Protein AF-A0AAU9Y5C4-F1 (afdb_monomer)

Radius of gyration: 28.43 Å; Cα contacts (8 Å, |Δi|>4): 229; chains: 1; bounding box: 79×51×64 Å

InterPro domains:
  IPR010666 Zinc finger, GRF-type [PF06839] (127-166)
  IPR010666 Zinc finger, GRF-type [PS51999] (129-168)

Solvent-accessible surface area (backbone atoms only — not comparable to full-atom values): 11795 Å² total; per-residue (Å²): 142,81,87,82,80,83,80,84,83,81,88,76,89,74,84,88,75,83,82,80,82,78,79,74,77,80,87,56,69,72,59,59,41,46,78,74,70,50,85,85,75,92,73,95,72,98,72,95,76,84,78,90,66,90,69,79,79,66,76,75,78,83,70,67,60,57,42,39,89,46,44,105,41,63,48,43,76,47,68,40,85,92,76,69,46,55,29,33,28,37,81,58,49,78,50,26,20,53,56,42,46,52,92,45,31,59,63,52,39,52,43,47,72,73,44,52,26,65,66,44,49,78,45,39,37,54,44,65,26,86,75,80,39,55,18,34,43,46,64,35,79,45,90,92,46,61,66,43,40,29,34,28,45,68,54,90,90,50,55,87,40,73,42,60,33,56,46,68,74,52,72,72,55,44,54,54,47,48,51,48,65,69,73,57,78,122

Secondary structure (DSSP, 8-state):
------------PPP--PPP---PPPP-HHHHHHHTT---------------------------TTB-SSSSSBPEEEE-TTT--EEEE-TTTTT--BEEEGGGHHHHHHHHHHH--HHHHHTTT--B-TTSSBPEEEE---TTSTT-EEEE-SSTT----EEESSS---HHHHHHHHHHHHH---

Sequence (186 aa):
KKHKKHKKRENTTVPQTLPELQTTPAFKPNELLKEMGFDVSPTTSNSTVSPTTVTTVLAEKQYDLNVCLFHPVKLELFQADSNKEWYVKCPFSRECGVFSSRNLQNAYMGMLNRKVHNTYRNLKGTVMCECNNQASLRVSESSLNPGRPFFGCRNRGGCRFFQWADVGFTKKNEELQKLFKEYGKF

Structure (mmCIF, N/CA/C/O backbone):
data_AF-A0AAU9Y5C4-F1
#
_entry.id   AF-A0AAU9Y5C4-F1
#
loop_
_atom_site.group_PDB
_atom_site.id
_atom_site.type_symbol
_atom_site.label_atom_id
_atom_site.label_alt_id
_atom_site.label_comp_id
_atom_site.label_asym_id
_atom_site.label_entity_id
_atom_site.label_seq_id
_atom_site.pdbx_PDB_ins_code
_atom_site.Cartn_x
_atom_site.Cartn_y
_atom_site.Cartn_z
_atom_site.occupancy
_atom_site.B_iso_or_equiv
_atom_site.auth_seq_id
_atom_site.auth_comp_id
_atom_site.auth_asym_id
_atom_site.auth_atom_id
_atom_site.pdbx_PDB_model_num
ATOM 1 N N . LYS A 1 1 ? -6.386 33.912 -47.362 1.00 42.72 1 LYS A N 1
ATOM 2 C CA . LYS A 1 1 ? -5.077 34.581 -47.149 1.00 42.72 1 LYS A CA 1
ATOM 3 C C . LYS A 1 1 ? -4.686 34.484 -45.671 1.00 42.72 1 LYS A C 1
ATOM 5 O O . LYS A 1 1 ? -5.179 35.261 -44.869 1.00 42.72 1 LYS A O 1
ATOM 10 N N . LYS A 1 2 ? -3.854 33.506 -45.296 1.00 38.75 2 LYS A N 1
ATOM 11 C CA . LYS A 1 2 ? -3.138 33.463 -44.009 1.00 38.75 2 LYS A CA 1
ATOM 12 C C . LYS A 1 2 ? -1.688 33.119 -44.343 1.00 38.75 2 LYS A C 1
ATOM 14 O O . LYS A 1 2 ? -1.422 32.060 -44.902 1.00 38.75 2 LYS A O 1
ATOM 19 N N . HIS A 1 3 ? -0.794 34.083 -44.135 1.00 37.88 3 HIS A N 1
ATOM 20 C CA . HIS A 1 3 ? 0.602 34.018 -44.557 1.00 37.88 3 HIS A CA 1
ATOM 21 C C . HIS A 1 3 ? 1.412 33.079 -43.657 1.00 37.88 3 HIS A C 1
ATOM 23 O O . HIS A 1 3 ? 1.481 33.249 -42.443 1.00 37.88 3 HIS A O 1
ATOM 29 N N . LYS A 1 4 ? 2.040 32.095 -44.303 1.00 41.19 4 LYS A N 1
ATOM 30 C CA . LYS A 1 4 ? 3.032 31.162 -43.767 1.00 41.19 4 LYS A CA 1
ATOM 31 C C . LYS A 1 4 ? 4.356 31.926 -43.621 1.00 41.19 4 LYS A C 1
ATOM 33 O O . LYS A 1 4 ? 4.949 32.309 -44.626 1.00 41.19 4 LYS A O 1
ATOM 38 N N . LYS A 1 5 ? 4.808 32.198 -42.394 1.00 37.56 5 LYS A N 1
ATOM 39 C CA . LYS A 1 5 ? 6.094 32.873 -42.146 1.00 37.56 5 LYS A CA 1
ATOM 40 C C . LYS A 1 5 ? 7.184 31.813 -41.973 1.00 37.56 5 LYS A C 1
ATOM 42 O O . LYS A 1 5 ? 7.323 31.220 -40.909 1.00 37.56 5 LYS A O 1
ATOM 47 N N . HIS A 1 6 ? 7.924 31.552 -43.049 1.00 37.81 6 HIS A N 1
ATOM 48 C CA . HIS A 1 6 ? 9.157 30.767 -43.020 1.00 37.81 6 HIS A CA 1
ATOM 49 C C . HIS A 1 6 ? 10.23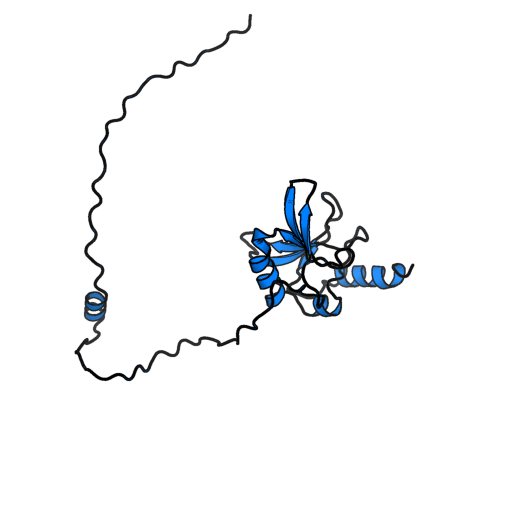8 31.565 -42.279 1.00 37.81 6 HIS A C 1
ATOM 51 O O . HIS A 1 6 ? 10.581 32.674 -42.690 1.00 37.81 6 HIS A O 1
ATOM 57 N N . LYS A 1 7 ? 10.773 31.014 -41.183 1.00 37.78 7 LYS A N 1
ATOM 58 C CA . LYS A 1 7 ? 11.951 31.560 -40.500 1.00 37.78 7 LYS A CA 1
ATOM 59 C C . LYS A 1 7 ? 13.193 30.825 -41.008 1.00 37.78 7 LYS A C 1
ATOM 61 O O . LYS A 1 7 ? 13.367 29.634 -40.768 1.00 37.78 7 LYS A O 1
ATOM 66 N N . LYS A 1 8 ? 13.997 31.572 -41.762 1.00 33.66 8 LYS A N 1
ATOM 67 C CA . LYS A 1 8 ? 15.324 31.254 -42.300 1.00 33.66 8 LYS A CA 1
ATOM 68 C C . LYS A 1 8 ? 16.243 30.755 -41.171 1.00 33.66 8 LYS A C 1
ATOM 70 O O . LYS A 1 8 ? 16.379 31.439 -40.159 1.00 33.66 8 LYS A O 1
ATOM 75 N N . ARG A 1 9 ? 16.825 29.560 -41.322 1.00 34.38 9 ARG A N 1
ATOM 76 C CA . ARG A 1 9 ? 17.942 29.077 -40.495 1.00 34.38 9 ARG A CA 1
ATOM 77 C C . ARG A 1 9 ? 19.228 29.608 -41.120 1.00 34.38 9 ARG A C 1
ATOM 79 O O . ARG A 1 9 ? 19.541 29.254 -42.252 1.00 34.38 9 ARG A O 1
ATOM 86 N N . GLU A 1 10 ? 19.915 30.490 -40.409 1.00 36.41 10 GLU A N 1
ATOM 87 C CA . GLU A 1 10 ? 21.269 30.919 -40.747 1.00 36.41 10 GLU A CA 1
ATOM 88 C C . GLU A 1 10 ? 22.268 29.885 -40.220 1.00 36.41 10 GLU A C 1
ATOM 90 O O . GLU A 1 10 ? 22.182 29.443 -39.075 1.00 36.41 10 GLU A O 1
ATOM 95 N N . ASN A 1 11 ? 23.164 29.465 -41.115 1.00 35.34 11 ASN A N 1
ATOM 96 C CA . ASN A 1 11 ? 24.345 28.669 -40.819 1.00 35.34 11 ASN A CA 1
ATOM 97 C C . ASN A 1 11 ? 25.373 29.574 -40.142 1.00 35.34 11 ASN A C 1
ATOM 99 O O . ASN A 1 11 ? 25.904 30.475 -40.790 1.00 35.34 11 ASN A O 1
ATOM 103 N N . THR A 1 12 ? 25.695 29.285 -38.885 1.00 33.12 12 THR A N 1
ATOM 104 C CA . THR A 1 12 ? 26.862 29.863 -38.218 1.00 33.12 12 THR A CA 1
ATOM 105 C C . THR A 1 12 ? 27.821 28.735 -37.881 1.00 33.12 12 THR A C 1
ATOM 107 O O . THR A 1 12 ? 27.557 27.896 -37.021 1.00 33.12 12 THR A O 1
ATOM 110 N N . THR A 1 13 ? 28.921 28.710 -38.622 1.00 37.09 13 THR A N 1
ATOM 111 C CA . THR A 1 13 ? 30.108 27.887 -38.413 1.00 37.09 13 THR A CA 1
ATOM 112 C C . THR A 1 13 ? 30.687 28.199 -37.031 1.00 37.09 13 THR A C 1
ATOM 114 O O . THR A 1 13 ? 31.086 29.332 -36.773 1.00 37.09 13 THR A O 1
ATOM 117 N N . VAL A 1 14 ? 30.702 27.217 -36.130 1.00 38.56 14 VAL A N 1
ATOM 118 C CA . VAL A 1 14 ? 31.336 27.336 -34.809 1.00 38.56 14 VAL A CA 1
ATOM 119 C C . VAL A 1 14 ? 32.787 26.855 -34.930 1.00 38.56 14 VAL A C 1
ATOM 121 O O . VAL A 1 14 ? 32.996 25.738 -35.409 1.00 38.56 14 VAL A O 1
ATOM 124 N N . PRO A 1 15 ? 33.791 27.655 -34.526 1.00 35.91 15 PRO A N 1
ATOM 125 C CA . PRO A 1 15 ? 35.182 27.220 -34.497 1.00 35.91 15 PRO A CA 1
ATOM 126 C C . PRO A 1 15 ? 35.378 26.074 -33.501 1.00 35.91 15 PRO A C 1
ATOM 128 O O . PRO A 1 15 ? 34.947 26.145 -32.350 1.00 35.91 15 PRO A O 1
ATOM 131 N N . GLN A 1 16 ? 36.041 25.017 -33.964 1.00 44.31 16 GLN A N 1
ATOM 132 C CA . GLN A 1 16 ? 36.585 23.964 -33.120 1.00 44.31 16 GLN A CA 1
ATOM 133 C C . GLN A 1 16 ? 37.761 24.530 -32.320 1.00 44.31 16 GLN A C 1
ATOM 135 O O . GLN A 1 16 ? 38.823 24.782 -32.884 1.00 44.31 16 GLN A O 1
ATOM 140 N N . THR A 1 17 ? 37.596 24.658 -31.006 1.00 36.22 17 THR A N 1
ATOM 141 C CA . THR A 1 17 ? 38.734 24.712 -30.086 1.00 36.22 17 THR A CA 1
ATOM 142 C C . THR A 1 17 ? 38.383 23.909 -28.840 1.00 36.22 17 THR A C 1
ATOM 144 O O . THR A 1 17 ? 37.542 24.297 -28.033 1.00 36.22 17 THR A O 1
ATOM 147 N N . LEU A 1 18 ? 38.990 22.730 -28.750 1.00 36.16 18 LEU A N 1
ATOM 148 C CA . LEU A 1 18 ? 38.952 21.824 -27.610 1.00 36.16 18 LEU A CA 1
ATOM 149 C C . LEU A 1 18 ? 39.784 22.456 -26.474 1.00 36.16 18 LEU A C 1
ATOM 151 O O . LEU A 1 18 ? 40.947 22.771 -26.724 1.00 36.16 18 LEU A O 1
ATOM 155 N N . PRO A 1 19 ? 39.269 22.654 -25.249 1.00 37.16 19 PRO A N 1
ATOM 156 C CA . PRO A 1 19 ? 40.138 22.940 -24.115 1.00 37.16 19 PRO A CA 1
ATOM 157 C C . PRO A 1 19 ? 40.910 21.665 -23.766 1.00 37.16 19 PRO A C 1
ATOM 159 O O . PRO A 1 19 ? 40.305 20.634 -23.466 1.00 37.16 19 PRO A O 1
ATOM 162 N N . GLU A 1 20 ? 42.239 21.727 -23.836 1.00 37.19 20 GLU A N 1
ATOM 163 C CA . GLU A 1 20 ? 43.124 20.670 -23.349 1.00 37.19 20 GLU A CA 1
ATOM 164 C C . GLU A 1 20 ? 42.821 20.369 -21.877 1.00 37.19 20 GLU A C 1
ATOM 166 O O . GLU A 1 20 ? 42.788 21.256 -21.020 1.00 37.19 20 GLU A O 1
ATOM 171 N N . LEU A 1 21 ? 42.590 19.088 -21.593 1.00 34.12 21 LEU A N 1
ATOM 172 C CA . LEU A 1 21 ? 42.431 18.559 -20.251 1.00 34.12 21 LEU A CA 1
ATOM 173 C C . LEU A 1 21 ? 43.777 18.700 -19.529 1.00 34.12 21 LEU A C 1
ATOM 175 O O . LEU A 1 21 ? 44.691 17.907 -19.743 1.00 34.12 21 LEU A O 1
ATOM 179 N N . GLN A 1 22 ? 43.911 19.721 -18.686 1.00 36.78 22 GLN A N 1
ATOM 180 C CA . GLN A 1 22 ? 45.063 19.838 -17.800 1.00 36.78 22 GLN A CA 1
ATOM 181 C C . GLN A 1 22 ? 45.044 18.652 -16.830 1.00 36.78 22 GLN A C 1
ATOM 183 O O . GLN A 1 22 ? 44.162 18.536 -15.978 1.00 36.78 22 GLN A O 1
ATOM 188 N N . THR A 1 23 ? 46.010 17.748 -16.981 1.00 36.16 23 THR A N 1
ATOM 189 C CA . THR A 1 23 ? 46.306 16.682 -16.023 1.00 36.16 23 THR A CA 1
ATOM 190 C C . THR A 1 23 ? 46.572 17.300 -14.658 1.00 36.16 23 THR A C 1
ATOM 192 O O . THR A 1 23 ? 47.606 17.929 -14.436 1.00 36.16 23 THR A O 1
ATOM 195 N N . THR A 1 24 ? 45.637 17.114 -13.730 1.00 48.94 24 THR A N 1
ATOM 196 C CA . THR A 1 24 ? 45.863 17.388 -12.312 1.00 48.94 24 THR A CA 1
ATOM 197 C C . THR A 1 24 ? 47.015 16.511 -11.815 1.00 48.94 24 THR A C 1
ATOM 199 O O . THR A 1 24 ? 47.042 15.321 -12.150 1.00 48.94 24 THR A O 1
ATOM 202 N N . PRO A 1 25 ? 47.955 17.040 -11.014 1.00 49.16 25 PRO A N 1
ATOM 203 C CA . PRO A 1 25 ? 48.998 16.215 -10.423 1.00 49.16 25 PRO A CA 1
ATOM 204 C C . PRO A 1 25 ? 48.359 15.130 -9.551 1.00 49.16 25 PRO A C 1
ATOM 206 O O . PRO A 1 25 ? 47.358 15.369 -8.873 1.00 49.16 25 PRO A O 1
ATOM 209 N N . ALA A 1 26 ? 48.924 13.923 -9.604 1.00 52.91 26 ALA A N 1
ATOM 210 C CA . ALA A 1 26 ? 48.453 12.778 -8.837 1.00 52.91 26 ALA A CA 1
ATOM 211 C C . ALA A 1 26 ? 48.307 13.159 -7.357 1.00 52.91 26 ALA A C 1
ATOM 213 O O . ALA A 1 26 ? 49.267 13.607 -6.729 1.00 52.91 26 ALA A O 1
ATOM 214 N N . PHE A 1 27 ? 47.102 12.988 -6.812 1.00 53.69 27 PHE A N 1
ATOM 215 C CA . PHE A 1 27 ? 46.833 13.191 -5.395 1.00 53.69 27 PHE A CA 1
ATOM 216 C C . PHE A 1 27 ? 47.719 12.230 -4.592 1.00 53.69 27 PHE A C 1
ATOM 218 O O . PHE A 1 27 ? 47.613 11.013 -4.750 1.00 53.69 27 PHE A O 1
ATOM 225 N N . LYS A 1 28 ? 48.631 12.781 -3.782 1.00 64.69 28 LYS A N 1
ATOM 226 C CA . LYS A 1 28 ? 49.563 12.040 -2.921 1.00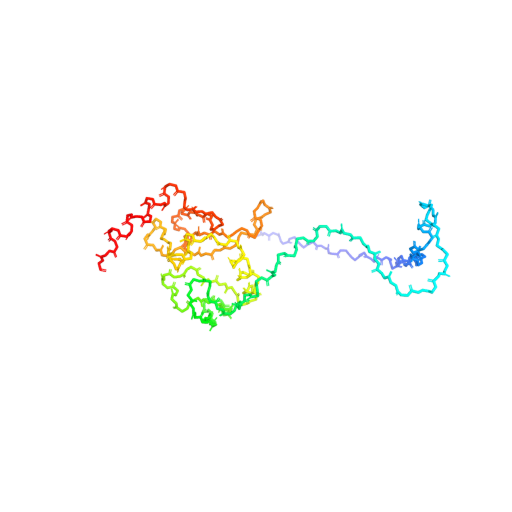 64.69 28 LYS A CA 1
ATOM 227 C C . LYS A 1 28 ? 49.105 12.199 -1.469 1.00 64.69 28 LYS A C 1
ATOM 229 O O . LYS A 1 28 ? 49.480 13.181 -0.831 1.00 64.69 28 LYS A O 1
ATOM 234 N N . PRO A 1 29 ? 48.318 11.254 -0.925 1.00 56.50 29 PRO A N 1
ATOM 235 C CA . PRO A 1 29 ? 47.753 11.367 0.421 1.00 56.50 29 PRO A CA 1
ATOM 236 C C . PRO A 1 29 ? 48.832 11.558 1.492 1.00 56.50 29 PRO A C 1
ATOM 238 O O . PRO A 1 29 ? 48.639 12.289 2.453 1.00 56.50 29 PRO A O 1
ATOM 241 N N . ASN A 1 30 ? 50.001 10.952 1.282 1.00 54.03 30 ASN A N 1
ATOM 242 C CA . ASN A 1 30 ? 51.100 10.958 2.242 1.00 54.03 30 ASN A CA 1
ATOM 243 C C . ASN A 1 30 ? 51.757 12.339 2.420 1.00 54.03 30 ASN A C 1
ATOM 245 O O . ASN A 1 30 ? 52.337 12.586 3.472 1.00 54.03 30 ASN A O 1
ATOM 249 N N . GLU A 1 31 ? 51.658 13.237 1.433 1.00 62.78 31 GLU A N 1
ATOM 250 C CA . GLU A 1 31 ? 52.171 14.612 1.555 1.00 62.78 31 GLU A CA 1
ATOM 251 C C . GLU A 1 31 ? 51.231 15.471 2.416 1.00 62.78 31 GLU A C 1
ATOM 253 O O . GLU A 1 31 ? 51.683 16.197 3.297 1.00 62.78 31 GLU A O 1
ATOM 258 N N . LEU A 1 32 ? 49.913 15.294 2.255 1.00 62.50 32 LEU A N 1
ATOM 259 C CA . LEU A 1 32 ? 48.901 15.991 3.057 1.00 62.50 32 LEU A CA 1
ATOM 260 C C . LEU A 1 32 ? 48.975 15.597 4.544 1.00 62.50 32 LEU A C 1
ATOM 262 O O . LEU A 1 32 ? 48.775 16.428 5.426 1.00 62.50 32 LEU A O 1
ATOM 266 N N . LEU A 1 33 ? 49.290 14.331 4.841 1.00 58.12 33 LEU A N 1
ATOM 267 C CA . LEU A 1 33 ? 49.474 13.875 6.223 1.00 58.12 33 LEU A CA 1
ATOM 268 C C . LEU A 1 33 ? 50.717 14.487 6.894 1.00 58.12 33 LEU A C 1
ATOM 270 O O . LEU A 1 33 ? 50.670 14.764 8.093 1.00 58.12 33 LEU A O 1
ATOM 274 N N . LYS A 1 34 ? 51.792 14.754 6.139 1.00 60.72 34 LYS A N 1
ATOM 275 C CA . LYS A 1 34 ? 52.990 15.435 6.660 1.00 60.72 34 LYS A CA 1
ATOM 276 C C . LYS A 1 34 ? 52.729 16.902 6.990 1.00 60.72 34 LYS A C 1
ATOM 278 O O . LYS A 1 34 ? 53.204 17.374 8.019 1.00 60.72 34 LYS A O 1
ATOM 283 N N . GLU A 1 35 ? 51.945 17.605 6.172 1.00 65.00 35 GLU A N 1
ATOM 284 C CA . GLU A 1 35 ? 51.553 18.998 6.449 1.00 65.00 35 GLU A CA 1
ATOM 285 C C . GLU A 1 35 ? 50.689 19.127 7.711 1.00 65.00 35 GLU A C 1
ATOM 287 O O . GLU A 1 35 ? 50.775 20.125 8.423 1.00 65.00 35 GLU A O 1
ATOM 292 N N . MET A 1 36 ? 49.908 18.093 8.040 1.00 69.44 36 MET A N 1
ATOM 293 C CA . MET A 1 36 ? 49.123 18.026 9.279 1.00 69.44 36 MET A CA 1
ATOM 294 C C . MET A 1 36 ? 49.923 17.514 10.494 1.00 69.44 36 MET A C 1
ATOM 296 O O . MET A 1 36 ? 49.337 17.269 11.548 1.00 69.44 36 MET A O 1
ATOM 300 N N . GLY A 1 37 ? 51.248 17.364 10.372 1.00 52.84 37 GLY A N 1
ATOM 301 C CA . GLY A 1 37 ? 52.140 17.022 11.483 1.00 52.84 37 GLY A CA 1
ATOM 302 C C . GLY A 1 37 ? 52.177 15.539 11.865 1.00 52.84 37 GLY A C 1
ATOM 303 O O . GLY A 1 37 ? 52.609 15.217 12.971 1.00 52.84 37 GLY A O 1
ATOM 304 N N . PHE A 1 38 ? 51.741 14.628 10.988 1.00 51.19 38 PHE A N 1
ATOM 305 C CA . PHE A 1 38 ? 51.843 13.188 11.240 1.00 51.19 38 PHE A CA 1
ATOM 306 C C . PHE A 1 38 ? 53.195 12.642 10.760 1.00 51.19 38 PHE A C 1
ATOM 308 O O . PHE A 1 38 ? 53.553 12.769 9.588 1.00 51.19 38 PHE A O 1
ATOM 315 N N . ASP A 1 39 ? 53.942 12.015 11.670 1.00 53.72 39 ASP A N 1
ATOM 316 C CA . ASP A 1 39 ? 55.229 11.387 11.370 1.00 53.72 39 ASP A CA 1
ATOM 317 C C . ASP A 1 39 ? 55.011 10.032 10.679 1.00 53.72 39 ASP A C 1
ATOM 319 O O . ASP A 1 39 ? 54.458 9.095 11.259 1.00 53.72 39 ASP A O 1
ATOM 323 N N . VAL A 1 40 ? 55.412 9.936 9.409 1.00 54.38 40 VAL A N 1
ATOM 324 C CA . VAL A 1 40 ? 55.307 8.708 8.612 1.00 54.38 40 VAL A CA 1
ATOM 325 C C . VAL A 1 40 ? 56.696 8.088 8.494 1.00 54.38 40 VAL A C 1
ATOM 327 O O . VAL A 1 40 ? 57.388 8.252 7.487 1.00 54.38 40 VAL A O 1
ATOM 330 N N . SER A 1 41 ? 57.107 7.377 9.541 1.00 48.09 41 SER A N 1
ATOM 331 C CA . SER A 1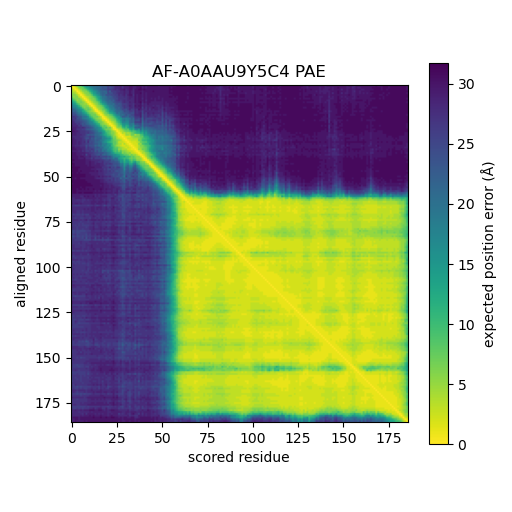 41 ? 58.278 6.496 9.509 1.00 48.09 41 SER A CA 1
ATOM 332 C C . SER A 1 41 ? 57.881 5.086 9.036 1.00 48.09 41 SER A C 1
ATOM 334 O O . SER A 1 41 ? 56.820 4.590 9.428 1.00 48.09 41 SER A O 1
ATOM 336 N N . PRO A 1 42 ? 58.685 4.406 8.194 1.00 43.25 42 PRO A N 1
ATOM 337 C CA . PRO A 1 42 ? 58.334 3.091 7.676 1.00 43.25 42 PRO A CA 1
ATOM 338 C C . PRO A 1 42 ? 58.737 2.008 8.682 1.00 43.25 42 PRO A C 1
ATOM 340 O O . PRO A 1 42 ? 59.902 1.626 8.756 1.00 43.25 42 PRO A O 1
ATOM 343 N N . THR A 1 43 ? 57.765 1.479 9.425 1.00 34.59 43 THR A N 1
ATOM 344 C CA . THR A 1 43 ? 57.975 0.299 10.275 1.00 34.59 43 THR A CA 1
ATOM 345 C C . THR A 1 43 ? 57.126 -0.859 9.774 1.00 34.59 43 THR A C 1
ATOM 347 O O . THR A 1 43 ? 55.899 -0.857 9.846 1.00 34.59 43 THR A O 1
ATOM 350 N N . THR A 1 44 ? 57.814 -1.875 9.267 1.00 43.72 44 THR A N 1
ATOM 351 C CA . THR A 1 44 ? 57.315 -3.230 9.064 1.00 43.72 44 THR A CA 1
ATOM 352 C C . THR A 1 44 ? 56.875 -3.831 10.398 1.00 43.72 44 THR A C 1
ATOM 354 O O . THR A 1 44 ? 57.695 -4.185 11.237 1.00 43.72 44 THR A O 1
ATOM 357 N N . SER A 1 45 ? 55.569 -3.971 10.604 1.00 36.25 45 SER A N 1
ATOM 358 C CA . SER A 1 45 ? 54.962 -5.097 11.329 1.00 36.25 45 SER A CA 1
ATOM 359 C C . SER A 1 45 ? 53.441 -4.970 11.293 1.00 36.25 45 SER A C 1
ATOM 361 O O . SER A 1 45 ? 52.853 -3.962 11.674 1.00 36.25 45 SER A O 1
ATOM 363 N N . ASN A 1 46 ? 52.802 -6.022 10.786 1.00 48.47 46 ASN A N 1
ATOM 364 C CA . ASN A 1 46 ? 51.355 -6.166 10.725 1.00 48.47 46 ASN A CA 1
ATOM 365 C C . ASN A 1 46 ? 50.778 -6.248 12.141 1.00 48.47 46 ASN A C 1
ATOM 367 O O . ASN A 1 46 ? 50.883 -7.286 12.791 1.00 48.47 46 ASN A O 1
ATOM 371 N N . SER A 1 47 ? 50.136 -5.179 12.601 1.00 38.38 47 SER A N 1
ATOM 372 C CA . SER A 1 47 ? 49.105 -5.205 13.645 1.00 38.38 47 SER A CA 1
ATOM 373 C C . SER A 1 47 ? 48.303 -3.913 13.550 1.00 38.38 47 SER A C 1
ATOM 375 O O . SER A 1 47 ? 48.635 -2.894 14.146 1.00 38.38 47 SER A O 1
ATOM 377 N N . THR A 1 48 ? 47.258 -3.944 12.726 1.00 31.27 48 THR A N 1
ATOM 378 C CA . THR A 1 48 ? 46.323 -2.833 12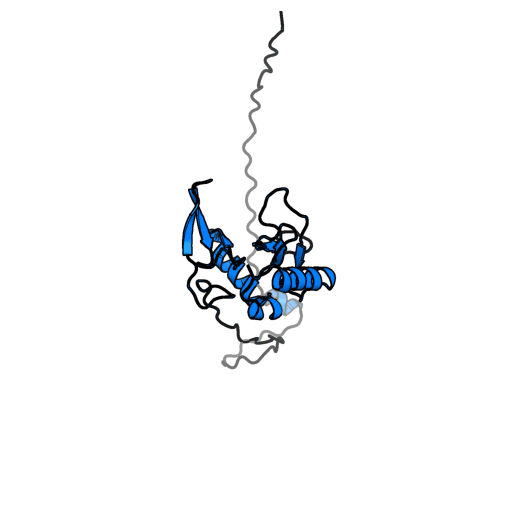.570 1.00 31.27 48 THR A CA 1
ATOM 379 C C . THR A 1 48 ? 45.405 -2.786 13.784 1.00 31.27 48 THR A C 1
ATOM 381 O O . THR A 1 48 ? 44.492 -3.598 13.916 1.00 31.27 48 THR A O 1
ATOM 384 N N . VAL A 1 49 ? 45.639 -1.813 14.660 1.00 45.50 49 VAL A N 1
ATOM 385 C CA . VAL A 1 49 ? 44.653 -1.355 15.639 1.00 45.50 49 VAL A CA 1
ATOM 386 C C . VAL A 1 49 ? 44.281 0.085 15.294 1.00 45.50 49 VAL A C 1
ATOM 388 O O . VAL A 1 49 ? 45.168 0.922 15.138 1.00 45.50 49 VAL A O 1
ATOM 391 N N . SER A 1 50 ? 42.965 0.344 15.285 1.00 36.66 50 SER A N 1
ATOM 392 C CA . SER A 1 50 ? 42.252 1.642 15.286 1.00 36.66 50 SER A CA 1
ATOM 393 C C . SER A 1 50 ? 41.737 2.150 13.922 1.00 36.66 50 SER A C 1
ATOM 395 O O . SER A 1 50 ? 42.363 1.869 12.905 1.00 36.66 50 SER A O 1
ATOM 397 N N . PRO A 1 51 ? 40.620 2.919 13.866 1.00 40.91 51 PRO A N 1
ATOM 398 C CA . PRO A 1 51 ? 39.897 3.551 14.974 1.00 40.91 51 PRO A CA 1
ATOM 399 C 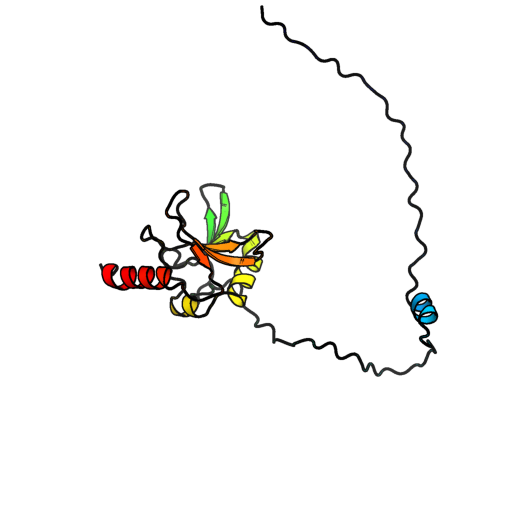C . PRO A 1 51 ? 38.460 3.039 15.164 1.00 40.91 51 PRO A C 1
ATOM 401 O O . PRO A 1 51 ? 37.747 2.710 14.217 1.00 40.91 51 PRO A O 1
ATOM 404 N N . THR A 1 52 ? 38.018 3.037 16.421 1.00 41.78 52 THR A N 1
ATOM 405 C CA . THR A 1 52 ? 36.627 2.841 16.837 1.00 41.78 52 THR A CA 1
ATOM 406 C C . THR A 1 52 ? 35.762 3.967 16.272 1.00 41.78 52 THR A C 1
ATOM 408 O O . THR A 1 52 ? 35.479 4.962 16.933 1.00 41.78 52 THR A O 1
ATOM 411 N N . THR A 1 53 ? 35.325 3.810 15.027 1.00 37.16 53 THR A N 1
ATOM 412 C CA . THR A 1 53 ? 34.058 4.392 14.599 1.00 37.16 53 THR A CA 1
ATOM 413 C C . THR A 1 53 ? 32.990 3.595 15.327 1.00 37.16 53 THR A C 1
ATOM 415 O O . THR A 1 53 ? 33.039 2.364 15.333 1.00 37.16 53 THR A O 1
ATOM 418 N N . VAL A 1 54 ? 32.043 4.271 15.975 1.00 45.81 54 VAL A N 1
ATOM 419 C CA . VAL A 1 54 ? 30.828 3.643 16.502 1.00 45.81 54 VAL A CA 1
ATOM 420 C C . VAL A 1 54 ? 30.007 3.167 15.301 1.00 45.81 54 VAL A C 1
ATOM 422 O O . VAL A 1 54 ? 29.021 3.774 14.899 1.00 45.81 54 VAL A O 1
ATOM 425 N N . THR A 1 55 ? 30.456 2.093 14.661 1.00 39.31 55 THR A N 1
ATOM 426 C CA . THR A 1 55 ? 29.665 1.329 13.717 1.00 39.31 55 THR A CA 1
ATOM 427 C C . THR A 1 55 ? 28.730 0.531 14.594 1.00 39.31 55 THR A C 1
ATOM 429 O O . THR A 1 55 ? 29.098 -0.495 15.162 1.00 39.31 55 THR A O 1
ATOM 432 N N . THR A 1 56 ? 27.519 1.048 14.773 1.00 44.50 56 THR A N 1
ATOM 433 C CA . THR A 1 56 ? 26.409 0.240 15.249 1.00 44.50 56 THR A CA 1
ATOM 434 C C . THR A 1 56 ? 26.285 -0.925 14.270 1.00 44.50 56 THR A C 1
ATOM 436 O O . THR A 1 56 ? 25.701 -0.789 13.198 1.00 44.50 56 THR A O 1
ATOM 439 N N . VAL A 1 57 ? 26.891 -2.062 14.606 1.00 46.12 57 VAL A N 1
ATOM 440 C CA . VAL A 1 57 ? 26.671 -3.347 13.943 1.00 46.12 57 VAL A CA 1
ATOM 441 C C . VAL A 1 57 ? 25.258 -3.779 14.327 1.00 46.12 57 VAL A C 1
ATOM 443 O O . VAL A 1 57 ? 25.032 -4.655 15.157 1.00 46.12 57 VAL A O 1
ATOM 446 N N . LEU A 1 58 ? 24.263 -3.092 13.765 1.00 54.59 58 LEU A N 1
ATOM 447 C CA . LEU A 1 58 ? 22.947 -3.676 13.616 1.00 54.59 58 LEU A CA 1
ATOM 448 C C . LEU A 1 58 ? 23.170 -4.816 12.638 1.00 54.59 58 LEU A C 1
ATOM 450 O O . LEU A 1 58 ? 23.383 -4.565 11.456 1.00 54.59 58 LEU A O 1
ATOM 454 N N . ALA A 1 59 ? 23.198 -6.045 13.152 1.00 53.50 59 ALA A N 1
ATOM 455 C CA . ALA A 1 59 ? 23.157 -7.245 12.335 1.00 53.50 59 ALA A CA 1
ATOM 456 C C . ALA A 1 59 ? 22.113 -7.018 11.238 1.00 53.50 59 ALA A C 1
ATOM 458 O O . ALA A 1 59 ? 20.920 -6.873 11.533 1.00 53.50 59 ALA A O 1
ATOM 459 N N . GLU A 1 60 ? 22.570 -6.868 9.994 1.00 63.97 60 GLU A N 1
ATOM 460 C CA . GLU A 1 60 ? 21.685 -6.608 8.873 1.00 63.97 60 GLU A CA 1
ATOM 461 C C . GLU A 1 60 ? 20.807 -7.844 8.741 1.00 63.97 60 GLU A C 1
ATOM 463 O O . GLU A 1 60 ? 21.243 -8.886 8.259 1.00 63.97 60 GLU A O 1
ATOM 468 N N . LYS A 1 61 ? 19.575 -7.768 9.257 1.00 72.94 61 LYS A N 1
ATOM 469 C CA . LYS A 1 61 ? 18.600 -8.838 9.072 1.00 72.94 61 LYS A CA 1
ATOM 470 C C . LYS A 1 61 ? 18.494 -9.076 7.573 1.00 72.94 61 LYS A C 1
ATOM 472 O O . LYS A 1 61 ? 18.005 -8.220 6.836 1.00 72.94 61 LYS A O 1
ATOM 477 N N . GLN A 1 62 ? 18.988 -10.224 7.133 1.00 85.62 62 GLN A N 1
ATOM 478 C CA . GLN A 1 62 ? 18.933 -10.613 5.741 1.00 85.62 62 GLN A CA 1
ATOM 479 C C . GLN A 1 62 ? 17.490 -11.017 5.435 1.00 85.62 62 GLN A C 1
ATOM 481 O O . GLN A 1 62 ? 17.003 -12.048 5.894 1.00 85.62 62 GLN A O 1
ATOM 486 N N . TYR A 1 63 ? 16.774 -10.155 4.717 1.00 88.25 63 TYR A N 1
ATOM 487 C CA . TYR A 1 63 ? 15.394 -10.402 4.305 1.00 88.25 63 TYR A CA 1
ATOM 488 C C . TYR A 1 63 ? 15.371 -11.015 2.903 1.00 88.25 63 TYR A C 1
ATOM 490 O O . TYR A 1 63 ? 16.029 -10.497 2.000 1.00 88.25 63 TYR A O 1
ATOM 498 N N . ASP A 1 64 ? 14.563 -12.057 2.684 1.00 94.06 64 ASP A N 1
ATOM 499 C CA . ASP A 1 64 ? 14.242 -12.498 1.323 1.00 94.06 64 ASP A CA 1
ATOM 500 C C . ASP A 1 64 ? 13.267 -11.500 0.682 1.00 94.06 64 ASP A C 1
ATOM 502 O O . ASP A 1 64 ? 12.078 -11.446 1.002 1.00 94.06 64 ASP A O 1
ATOM 506 N N . LEU A 1 65 ? 13.783 -10.686 -0.238 1.00 95.88 65 LEU A N 1
ATOM 507 C CA . LEU A 1 65 ? 13.032 -9.633 -0.929 1.00 95.88 65 LEU A CA 1
ATOM 508 C C . LEU A 1 65 ? 12.036 -10.180 -1.967 1.00 95.88 65 LEU A C 1
ATOM 510 O O . LEU A 1 65 ? 11.285 -9.407 -2.571 1.00 95.88 65 LEU A O 1
ATOM 514 N N . ASN A 1 66 ? 12.012 -11.498 -2.184 1.00 96.62 66 ASN A N 1
ATOM 515 C CA . ASN A 1 66 ? 11.011 -12.175 -3.005 1.00 96.62 66 ASN A CA 1
ATOM 516 C C . ASN A 1 66 ? 9.826 -12.691 -2.191 1.00 96.62 66 ASN A C 1
ATOM 518 O O . ASN A 1 66 ? 8.874 -13.193 -2.787 1.00 96.62 66 ASN A O 1
ATOM 522 N N . VAL A 1 67 ? 9.854 -12.563 -0.864 1.00 96.56 67 VAL A N 1
ATOM 523 C CA . VAL A 1 67 ? 8.756 -12.953 0.023 1.00 96.56 67 VAL A CA 1
ATOM 524 C C . VAL A 1 67 ? 7.990 -11.711 0.463 1.00 96.56 67 VAL A C 1
ATOM 526 O O . VAL A 1 67 ? 8.565 -10.660 0.747 1.00 96.56 67 VAL A O 1
ATOM 529 N N . CYS A 1 68 ? 6.662 -11.806 0.492 1.00 97.25 68 CYS A N 1
ATOM 530 C CA . CYS A 1 68 ? 5.823 -10.709 0.955 1.00 97.25 68 CYS A CA 1
ATOM 531 C C . CYS A 1 68 ? 6.128 -10.363 2.424 1.00 97.25 68 CYS A C 1
ATOM 533 O O . CYS A 1 68 ? 6.266 -11.234 3.272 1.00 97.25 68 CYS A O 1
ATOM 535 N N . LEU A 1 69 ? 6.152 -9.066 2.745 1.00 95.94 69 LEU A N 1
ATOM 536 C CA . LEU A 1 69 ? 6.377 -8.578 4.109 1.00 95.94 69 LEU A CA 1
ATOM 537 C C . LEU A 1 69 ? 5.346 -9.120 5.116 1.00 95.94 69 LEU A C 1
ATOM 539 O O . LEU A 1 69 ? 5.646 -9.304 6.295 1.00 95.94 69 LEU A O 1
ATOM 543 N N . PHE A 1 70 ? 4.110 -9.288 4.653 1.00 96.81 70 PHE A N 1
ATOM 544 C CA . PHE A 1 70 ? 2.948 -9.564 5.490 1.00 96.81 70 PHE A CA 1
ATOM 545 C C . PHE A 1 70 ? 2.488 -11.020 5.445 1.00 96.81 70 PHE A C 1
ATOM 547 O O . PHE A 1 70 ? 1.737 -11.455 6.313 1.00 96.81 70 PHE A O 1
ATOM 554 N N . HIS A 1 71 ? 2.925 -11.760 4.429 1.00 96.00 71 HIS A N 1
ATOM 555 C CA . HIS A 1 71 ? 2.475 -13.116 4.152 1.00 96.00 71 HIS A CA 1
ATOM 556 C C . HIS A 1 71 ? 3.693 -13.983 3.822 1.00 96.00 71 HIS A C 1
ATOM 558 O O . HIS A 1 71 ? 4.515 -13.551 3.016 1.00 96.00 71 HIS A O 1
ATOM 564 N N . PRO A 1 72 ? 3.805 -15.210 4.358 1.00 94.69 72 PRO A N 1
ATOM 565 C CA . PRO A 1 72 ? 4.922 -16.115 4.081 1.00 94.69 72 PRO A CA 1
ATOM 566 C C . PRO A 1 72 ? 4.783 -16.772 2.693 1.00 94.69 72 PRO A C 1
ATOM 568 O O . PRO A 1 72 ? 4.762 -17.991 2.559 1.00 94.69 72 PRO A O 1
ATOM 571 N N . VAL A 1 73 ? 4.630 -15.957 1.649 1.00 96.31 73 VAL A N 1
ATOM 572 C CA . VAL A 1 73 ? 4.463 -16.384 0.255 1.00 96.31 73 VAL A CA 1
ATOM 573 C C . VAL A 1 73 ? 5.374 -15.579 -0.656 1.00 96.31 73 VAL A C 1
ATOM 575 O O . VAL A 1 73 ? 5.653 -14.402 -0.402 1.00 96.31 73 VAL A O 1
ATOM 578 N N . LYS A 1 74 ? 5.809 -16.211 -1.747 1.00 97.81 74 LYS A N 1
ATOM 579 C CA . LYS A 1 74 ? 6.571 -15.532 -2.793 1.00 97.81 74 LYS A CA 1
ATOM 580 C C . LYS A 1 74 ? 5.698 -14.503 -3.508 1.00 97.81 74 LYS A C 1
ATOM 582 O O . LYS A 1 74 ? 4.497 -14.707 -3.689 1.00 97.81 74 LYS A O 1
ATOM 587 N N . LEU A 1 75 ? 6.311 -13.397 -3.904 1.00 97.81 75 LEU A N 1
ATOM 588 C CA . LEU A 1 75 ? 5.674 -12.393 -4.741 1.00 97.81 75 LEU A CA 1
ATOM 589 C C . LEU A 1 75 ? 5.430 -12.969 -6.139 1.00 97.81 75 LEU A C 1
ATOM 591 O O . LEU A 1 75 ? 6.304 -13.600 -6.732 1.00 97.81 75 LEU A O 1
ATOM 595 N N . GLU A 1 76 ? 4.231 -12.734 -6.654 1.00 97.69 76 GLU A N 1
ATOM 596 C CA . GLU A 1 76 ? 3.815 -13.114 -7.998 1.00 97.69 76 GLU A CA 1
ATOM 597 C C . GLU A 1 76 ? 4.324 -12.065 -8.989 1.00 97.69 76 GLU A C 1
ATOM 599 O O . GLU A 1 76 ? 4.024 -10.877 -8.841 1.00 97.69 76 GLU A O 1
ATOM 604 N N . LEU A 1 77 ? 5.092 -12.508 -9.984 1.00 97.88 77 LEU A N 1
ATOM 605 C CA . LEU A 1 77 ? 5.527 -11.700 -11.120 1.00 97.88 77 LEU A CA 1
ATOM 606 C C . LEU A 1 77 ? 4.475 -11.791 -12.227 1.00 97.88 77 LEU A C 1
ATOM 608 O O . LEU A 1 77 ? 4.094 -12.890 -12.621 1.00 97.88 77 LEU A O 1
ATOM 612 N N . PHE A 1 78 ? 4.041 -10.653 -12.758 1.00 97.50 78 PHE A N 1
ATOM 613 C CA . PHE A 1 78 ? 3.095 -10.615 -13.869 1.00 97.50 78 PHE A CA 1
ATOM 614 C C . PHE A 1 78 ? 3.345 -9.399 -14.767 1.00 97.50 78 PHE A C 1
ATOM 616 O O . PHE A 1 78 ? 3.893 -8.386 -14.323 1.00 97.50 78 PHE A O 1
ATOM 623 N N . GLN A 1 79 ? 2.932 -9.490 -16.028 1.00 98.12 79 GLN A N 1
ATOM 624 C CA . GLN A 1 79 ? 2.946 -8.364 -16.958 1.00 98.12 79 GLN A CA 1
ATOM 625 C C . GLN A 1 79 ? 1.573 -7.687 -16.945 1.00 98.12 79 GLN A C 1
ATOM 627 O O . GLN A 1 79 ? 0.548 -8.353 -17.071 1.00 98.12 79 GLN A O 1
ATOM 632 N N . ALA A 1 80 ? 1.531 -6.370 -16.756 1.00 95.69 80 ALA A N 1
ATOM 633 C CA . ALA A 1 80 ? 0.272 -5.636 -16.734 1.00 95.69 80 ALA A CA 1
ATOM 634 C C . ALA A 1 80 ? -0.243 -5.385 -18.155 1.00 95.69 80 ALA A C 1
ATOM 636 O O . ALA A 1 80 ? 0.477 -4.867 -19.005 1.00 95.69 80 ALA A O 1
ATOM 637 N N . ASP A 1 81 ? -1.523 -5.654 -18.408 1.00 96.38 81 ASP A N 1
ATOM 638 C CA . ASP A 1 81 ? -2.103 -5.443 -19.738 1.00 96.38 81 ASP A CA 1
ATOM 639 C C . ASP A 1 81 ? -2.196 -3.979 -20.156 1.00 96.38 81 ASP A C 1
ATOM 641 O O . ASP A 1 81 ? -2.125 -3.673 -21.344 1.00 96.38 81 ASP A O 1
ATOM 645 N N . SER A 1 82 ? -2.303 -3.076 -19.181 1.00 94.69 82 SER A N 1
ATOM 646 C CA . SER A 1 82 ? -2.492 -1.643 -19.408 1.00 94.69 82 SER A CA 1
ATOM 647 C C . SER A 1 82 ? -1.300 -0.952 -20.065 1.00 94.69 82 SER A C 1
ATOM 649 O O . SER A 1 82 ? -1.480 0.028 -20.777 1.00 94.69 82 SER A O 1
ATOM 651 N N . ASN A 1 83 ? -0.082 -1.404 -19.773 1.00 96.25 83 ASN A N 1
ATOM 652 C CA . ASN A 1 83 ? 1.152 -0.767 -20.243 1.00 96.25 83 ASN A CA 1
ATOM 653 C C . ASN A 1 83 ? 2.234 -1.767 -20.660 1.00 96.25 83 ASN A C 1
ATOM 655 O O . ASN A 1 83 ? 3.311 -1.342 -21.055 1.00 96.25 83 ASN A O 1
ATOM 659 N N . LYS A 1 84 ? 1.958 -3.074 -20.572 1.00 96.62 84 LYS A N 1
ATOM 660 C CA . LYS A 1 84 ? 2.883 -4.166 -20.901 1.00 96.62 84 LYS A CA 1
ATOM 661 C C . LYS A 1 84 ? 4.183 -4.158 -20.084 1.00 96.62 84 LYS A C 1
ATOM 663 O O . LYS A 1 84 ? 5.144 -4.830 -20.447 1.00 96.62 84 LYS A O 1
ATOM 668 N N . GLU A 1 85 ? 4.179 -3.490 -18.932 1.00 97.94 85 GLU A N 1
ATOM 669 C CA . GLU A 1 85 ? 5.291 -3.472 -17.980 1.00 97.94 85 GLU A CA 1
ATOM 670 C C . GLU A 1 85 ? 5.189 -4.616 -16.963 1.00 97.94 85 GLU A C 1
ATOM 672 O O . GLU A 1 85 ? 4.100 -5.117 -16.665 1.00 97.94 85 GLU A O 1
ATOM 677 N N . TRP A 1 86 ? 6.329 -5.022 -16.401 1.00 98.12 86 TRP A N 1
ATOM 678 C CA . TRP A 1 86 ? 6.407 -6.099 -15.411 1.00 98.12 86 TRP A CA 1
ATOM 679 C C . TRP A 1 86 ? 6.266 -5.587 -13.976 1.00 98.12 86 TRP A C 1
ATOM 681 O O . TRP A 1 86 ? 6.955 -4.656 -13.543 1.00 98.12 86 TRP A O 1
ATOM 691 N N . TYR A 1 87 ? 5.421 -6.260 -13.199 1.00 97.88 87 TYR A N 1
ATOM 692 C CA . TYR A 1 87 ? 5.111 -5.927 -11.813 1.00 97.88 87 TYR A CA 1
ATOM 693 C C . TYR A 1 87 ? 5.197 -7.149 -10.912 1.00 97.88 87 TYR A C 1
ATOM 695 O O . TYR A 1 87 ? 5.040 -8.287 -11.346 1.00 97.88 87 TYR A O 1
ATOM 703 N N . VAL A 1 88 ? 5.397 -6.885 -9.626 1.00 97.81 88 VAL A N 1
ATOM 704 C CA . VAL A 1 88 ? 5.290 -7.873 -8.562 1.00 97.81 88 VAL A CA 1
ATOM 705 C C . VAL A 1 88 ? 4.186 -7.498 -7.589 1.00 97.81 88 VAL A C 1
ATOM 707 O O . VAL A 1 88 ? 3.989 -6.323 -7.267 1.00 97.81 88 VAL A O 1
ATOM 710 N N . LYS A 1 89 ? 3.465 -8.498 -7.093 1.00 97.00 89 LYS A N 1
ATOM 711 C CA . LYS A 1 89 ? 2.424 -8.322 -6.074 1.00 97.00 89 LYS A CA 1
ATOM 712 C C . LYS A 1 89 ? 2.404 -9.500 -5.114 1.00 97.00 89 LYS A C 1
ATOM 714 O O . LYS A 1 89 ? 2.904 -10.579 -5.417 1.00 97.00 89 LYS A O 1
ATOM 719 N N . CYS A 1 90 ? 1.793 -9.313 -3.953 1.00 97.44 90 CYS A N 1
ATOM 720 C CA . CYS A 1 90 ? 1.420 -10.457 -3.129 1.00 97.44 90 CYS A CA 1
ATOM 721 C C . CYS A 1 90 ? 0.273 -11.241 -3.806 1.00 97.44 90 CYS A C 1
ATOM 723 O O . CYS A 1 90 ? -0.666 -10.599 -4.285 1.00 97.44 90 CYS A O 1
ATOM 725 N N . PRO A 1 91 ? 0.282 -12.588 -3.798 1.00 96.56 91 PRO A N 1
ATOM 726 C CA . PRO A 1 91 ? -0.851 -13.399 -4.255 1.00 96.56 91 PRO A CA 1
ATOM 727 C C . PRO A 1 91 ? -2.183 -13.012 -3.586 1.00 96.56 91 PRO A C 1
ATOM 729 O O . PRO A 1 91 ? -3.215 -12.924 -4.245 1.00 96.56 91 PRO A O 1
ATOM 732 N N . PHE A 1 92 ? -2.153 -12.627 -2.305 1.00 94.81 92 PHE A N 1
ATOM 733 C CA . PHE A 1 92 ? -3.308 -12.114 -1.555 1.00 94.81 92 PHE A CA 1
ATOM 734 C C . PHE A 1 92 ? -3.610 -10.630 -1.843 1.00 94.81 92 PHE A C 1
ATOM 736 O O . PHE A 1 92 ? -4.016 -9.883 -0.959 1.00 94.81 92 PHE A O 1
ATOM 743 N N . SER A 1 93 ? -3.397 -10.162 -3.075 1.00 90.12 93 SER A N 1
ATOM 744 C CA . SER A 1 93 ? -3.489 -8.739 -3.465 1.00 90.12 93 SER A CA 1
ATOM 745 C C . SER A 1 93 ? -4.844 -8.055 -3.214 1.00 90.12 93 SER A C 1
ATOM 747 O O . SER A 1 93 ? -4.925 -6.830 -3.302 1.00 90.12 93 SER A O 1
ATOM 749 N N . ARG A 1 94 ? -5.906 -8.814 -2.908 1.00 89.56 94 ARG A N 1
ATOM 750 C CA . ARG A 1 94 ? -7.202 -8.259 -2.480 1.00 89.56 94 ARG A CA 1
ATOM 751 C C . ARG A 1 94 ? -7.150 -7.665 -1.069 1.00 89.56 94 ARG A C 1
ATOM 753 O O . ARG A 1 94 ? -7.805 -6.663 -0.826 1.00 89.56 94 ARG A O 1
ATOM 760 N N . GLU A 1 95 ? -6.334 -8.241 -0.191 1.00 91.25 95 GLU A N 1
ATOM 761 C CA . GLU A 1 95 ? -6.204 -7.873 1.231 1.00 91.25 95 GLU A CA 1
ATOM 762 C C . GLU A 1 95 ? -4.791 -7.360 1.568 1.00 91.25 95 GLU A C 1
ATOM 764 O O . GLU A 1 95 ? -4.546 -6.785 2.622 1.00 91.25 95 GLU A O 1
ATOM 769 N N . CYS A 1 96 ? -3.836 -7.522 0.650 1.00 94.81 96 CYS A N 1
ATOM 770 C CA . CYS A 1 96 ? -2.448 -7.121 0.830 1.00 94.81 96 CYS A CA 1
ATOM 771 C C . CYS A 1 96 ? -2.089 -5.926 -0.057 1.00 94.81 96 CYS A C 1
ATOM 773 O O . CYS A 1 96 ? -2.177 -5.993 -1.283 1.00 94.81 96 CYS A O 1
ATOM 775 N N . GLY A 1 97 ? -1.582 -4.853 0.553 1.00 94.62 97 GLY A N 1
ATOM 776 C CA . GLY A 1 97 ? -1.148 -3.651 -0.167 1.00 94.62 97 GLY A CA 1
ATOM 777 C C . GLY A 1 97 ? 0.189 -3.764 -0.917 1.00 94.62 97 GLY A C 1
ATOM 778 O O . GLY A 1 97 ? 0.593 -2.779 -1.533 1.00 94.62 97 GLY A O 1
ATOM 779 N N . VAL A 1 98 ? 0.892 -4.905 -0.852 1.00 97.06 98 VAL A N 1
ATOM 780 C CA . VAL A 1 98 ? 2.223 -5.097 -1.462 1.00 97.06 98 VAL A CA 1
ATOM 781 C C . VAL A 1 98 ? 2.117 -5.213 -2.981 1.00 97.06 98 VAL A C 1
ATOM 783 O O . VAL A 1 98 ? 1.600 -6.201 -3.511 1.00 97.06 98 VAL A O 1
ATOM 786 N N . PHE A 1 99 ? 2.650 -4.202 -3.665 1.00 96.50 99 PHE A N 1
ATOM 787 C CA . PHE A 1 99 ? 2.662 -4.072 -5.117 1.00 96.50 99 PHE A CA 1
ATOM 788 C C . PHE A 1 99 ? 3.808 -3.144 -5.541 1.00 96.50 99 PHE A C 1
ATOM 790 O O . PHE A 1 99 ? 3.929 -2.044 -5.003 1.00 96.50 99 PHE A O 1
ATOM 797 N N . SER A 1 100 ? 4.629 -3.552 -6.508 1.00 96.94 100 SER A N 1
ATOM 798 C CA . SER A 1 100 ? 5.718 -2.720 -7.039 1.00 96.94 100 SER A CA 1
ATOM 799 C C . SER A 1 100 ? 6.036 -3.082 -8.488 1.00 96.94 100 SER A C 1
ATOM 801 O O . SER A 1 100 ? 5.707 -4.177 -8.942 1.00 96.94 100 SER A O 1
ATOM 803 N N . SER A 1 101 ? 6.689 -2.184 -9.227 1.00 97.12 101 SER A N 1
ATOM 804 C CA . SER A 1 101 ? 7.300 -2.566 -10.504 1.00 97.12 101 SER A CA 1
ATOM 805 C C . SER A 1 101 ? 8.429 -3.566 -10.255 1.00 97.12 101 SER A C 1
ATOM 807 O O . SER A 1 101 ? 9.079 -3.547 -9.203 1.00 97.12 101 SER A O 1
ATOM 809 N N . ARG A 1 102 ? 8.696 -4.444 -11.225 1.00 97.50 102 ARG A N 1
ATOM 810 C CA . ARG A 1 102 ? 9.768 -5.439 -11.093 1.00 97.50 102 ARG A CA 1
ATOM 811 C C . ARG A 1 102 ? 11.131 -4.778 -10.855 1.00 97.50 102 ARG A C 1
ATOM 813 O O . ARG A 1 102 ? 11.874 -5.220 -9.983 1.00 97.50 102 ARG A O 1
ATOM 820 N N . ASN A 1 103 ? 11.416 -3.681 -11.553 1.00 97.19 103 ASN A N 1
ATOM 821 C CA . ASN A 1 103 ? 12.690 -2.960 -11.448 1.00 97.19 103 ASN A CA 1
ATOM 822 C C . ASN A 1 103 ? 12.918 -2.346 -10.056 1.00 97.19 103 ASN A C 1
ATOM 824 O O . ASN A 1 103 ? 14.057 -2.227 -9.616 1.00 97.19 103 ASN A O 1
ATOM 828 N N . LEU A 1 104 ? 11.845 -1.981 -9.345 1.00 96.50 104 LEU A N 1
ATOM 829 C CA . LEU A 1 104 ? 11.923 -1.362 -8.018 1.00 96.50 104 LEU A CA 1
ATOM 830 C C . LEU A 1 104 ? 11.673 -2.350 -6.873 1.00 96.50 104 LEU A C 1
ATOM 832 O O . LEU A 1 104 ? 11.677 -1.933 -5.715 1.00 96.50 104 LEU A O 1
ATOM 836 N N . GLN A 1 105 ? 11.461 -3.642 -7.151 1.00 96.75 105 GLN A N 1
ATOM 837 C CA . GLN A 1 105 ? 11.097 -4.638 -6.138 1.00 96.75 105 GLN A CA 1
ATOM 838 C C . GLN A 1 105 ? 12.071 -4.645 -4.956 1.00 96.75 105 GLN A C 1
ATOM 840 O O . GLN A 1 105 ? 11.635 -4.522 -3.815 1.00 96.75 105 GLN A O 1
ATOM 845 N N . ASN A 1 106 ? 13.375 -4.774 -5.213 1.00 96.44 106 ASN A N 1
ATOM 846 C CA . ASN A 1 106 ? 14.364 -4.929 -4.144 1.00 96.44 106 ASN A CA 1
ATOM 847 C C . ASN A 1 106 ? 14.426 -3.683 -3.255 1.00 96.44 106 ASN A C 1
ATOM 849 O O . ASN A 1 106 ? 14.406 -3.793 -2.029 1.00 96.44 106 ASN A O 1
ATOM 853 N N . ALA A 1 107 ? 14.435 -2.494 -3.866 1.00 96.31 107 ALA A N 1
ATOM 854 C CA . ALA A 1 107 ? 14.421 -1.232 -3.136 1.00 96.31 107 ALA A CA 1
ATOM 855 C C . ALA A 1 107 ? 13.136 -1.092 -2.307 1.00 96.31 107 ALA A C 1
ATOM 857 O O . ALA A 1 107 ? 13.197 -0.855 -1.101 1.00 96.31 107 ALA A O 1
ATOM 858 N N . TYR A 1 108 ? 11.977 -1.320 -2.928 1.00 97.75 108 TYR A N 1
ATOM 859 C CA . TYR A 1 108 ? 10.673 -1.274 -2.274 1.00 97.75 108 TYR A CA 1
ATOM 860 C C . TYR A 1 108 ? 10.598 -2.243 -1.085 1.00 97.75 108 TYR A C 1
ATOM 862 O O . TYR A 1 108 ? 10.361 -1.815 0.045 1.00 97.75 108 TYR A O 1
ATOM 870 N N . MET A 1 109 ? 10.880 -3.529 -1.303 1.00 97.75 109 MET A N 1
ATOM 871 C CA . MET A 1 109 ? 10.814 -4.563 -0.266 1.00 97.75 109 MET A CA 1
ATOM 872 C C . MET A 1 109 ? 11.847 -4.345 0.839 1.00 97.75 109 MET A C 1
ATOM 874 O O . MET A 1 109 ? 11.540 -4.579 2.009 1.00 97.75 109 MET A O 1
ATOM 878 N N . GLY A 1 110 ? 13.042 -3.850 0.510 1.00 96.62 110 GLY A N 1
ATOM 879 C CA . GLY A 1 110 ? 14.047 -3.477 1.504 1.00 96.62 110 GLY A CA 1
ATOM 880 C C . GLY A 1 110 ? 13.564 -2.338 2.404 1.00 96.62 110 GLY A C 1
ATOM 881 O O . GLY A 1 110 ? 13.705 -2.402 3.626 1.00 96.62 110 GLY A O 1
ATOM 882 N N . MET A 1 111 ? 12.927 -1.314 1.829 1.00 96.88 111 MET A N 1
ATOM 883 C CA . MET A 1 111 ? 12.331 -0.223 2.607 1.00 96.88 111 MET A CA 1
ATOM 884 C C . MET A 1 111 ? 11.175 -0.704 3.477 1.00 96.88 111 MET A C 1
ATOM 886 O O . MET A 1 111 ? 11.110 -0.340 4.652 1.00 96.88 111 MET A O 1
ATOM 890 N N . LEU A 1 112 ? 10.308 -1.560 2.937 1.00 97.25 112 LEU A N 1
ATOM 891 C CA . LEU A 1 112 ? 9.191 -2.116 3.688 1.00 97.25 112 LEU A CA 1
ATOM 892 C C . LEU A 1 112 ? 9.659 -2.954 4.885 1.00 97.25 112 LEU A C 1
ATOM 894 O O . LEU A 1 112 ? 9.211 -2.721 6.008 1.00 97.25 112 LEU A O 1
ATOM 898 N N . ASN A 1 113 ? 10.597 -3.880 4.668 1.00 96.50 113 ASN A N 1
ATOM 899 C CA . ASN A 1 113 ? 11.125 -4.742 5.726 1.00 96.50 113 ASN A CA 1
ATOM 900 C C . ASN A 1 113 ? 11.791 -3.959 6.861 1.00 96.50 113 ASN A C 1
ATOM 902 O O . ASN A 1 113 ? 11.683 -4.371 8.016 1.00 96.50 113 ASN A O 1
ATOM 906 N N . ARG A 1 114 ? 12.437 -2.830 6.548 1.00 95.19 114 ARG A N 1
ATOM 907 C CA . ARG A 1 114 ? 13.112 -1.984 7.540 1.00 95.19 114 ARG A CA 1
ATOM 908 C C . ARG A 1 114 ? 12.174 -1.040 8.280 1.00 95.19 114 ARG A C 1
ATOM 910 O O . ARG A 1 114 ? 12.361 -0.833 9.472 1.00 95.19 114 ARG A O 1
ATOM 917 N N . LYS A 1 115 ? 11.218 -0.427 7.576 1.00 96.88 115 LYS A N 1
ATOM 918 C CA . LYS A 1 115 ? 10.480 0.726 8.109 1.00 96.88 115 LYS A CA 1
ATOM 919 C C . LYS A 1 115 ? 9.042 0.433 8.507 1.00 96.88 115 LYS A C 1
ATOM 921 O O . LYS A 1 115 ? 8.516 1.187 9.307 1.00 96.88 115 LYS A O 1
ATOM 926 N N . VAL A 1 116 ? 8.386 -0.599 7.974 1.00 97.69 116 VAL A N 1
ATOM 927 C CA . VAL A 1 116 ? 6.957 -0.808 8.260 1.00 97.69 116 VAL A CA 1
ATOM 928 C C . VAL A 1 116 ? 6.740 -1.222 9.714 1.00 97.69 116 VAL A C 1
ATOM 930 O O . VAL A 1 116 ? 7.312 -2.207 10.189 1.00 97.69 116 VAL A O 1
ATOM 933 N N . HIS A 1 117 ? 5.856 -0.484 10.384 1.00 98.00 117 HIS A N 1
ATOM 934 C CA . HIS A 1 117 ? 5.486 -0.674 11.777 1.00 98.00 117 HIS A CA 1
ATOM 935 C C . HIS A 1 117 ? 4.798 -2.028 12.014 1.00 98.00 117 HIS A C 1
ATOM 937 O O . HIS A 1 117 ? 4.015 -2.512 11.188 1.00 98.00 117 HIS A O 1
ATOM 943 N N . ASN A 1 118 ? 5.030 -2.624 13.187 1.00 96.56 118 ASN A N 1
ATOM 944 C CA . ASN A 1 118 ? 4.518 -3.956 13.525 1.00 96.56 118 ASN A CA 1
ATOM 945 C C . ASN A 1 118 ? 2.986 -4.043 13.547 1.00 96.56 118 ASN A C 1
ATOM 947 O O . ASN A 1 118 ? 2.446 -5.109 13.262 1.00 96.56 118 ASN A O 1
ATOM 951 N N . THR A 1 119 ? 2.273 -2.937 13.792 1.00 96.06 119 THR A N 1
ATOM 952 C CA . THR A 1 119 ? 0.800 -2.893 13.694 1.00 96.06 119 THR A CA 1
ATOM 953 C C . THR A 1 119 ? 0.305 -3.468 12.370 1.00 96.06 119 THR A C 1
ATOM 955 O O . THR A 1 119 ? -0.614 -4.281 12.359 1.00 96.06 119 THR A O 1
ATOM 958 N N . TYR A 1 120 ? 0.940 -3.106 11.253 1.00 96.44 120 TYR A N 1
ATOM 959 C CA . TYR A 1 120 ? 0.514 -3.579 9.937 1.00 96.44 120 TYR A CA 1
ATOM 960 C C . TYR A 1 120 ? 0.945 -5.018 9.672 1.00 96.44 120 TYR A C 1
ATOM 962 O O . TYR A 1 120 ? 0.246 -5.731 8.961 1.00 96.44 120 TYR A O 1
ATOM 970 N N . ARG A 1 121 ? 2.045 -5.480 10.280 1.00 94.31 121 ARG A N 1
ATOM 971 C CA . ARG A 1 121 ? 2.438 -6.898 10.234 1.00 94.31 121 ARG A CA 1
ATOM 972 C C . ARG A 1 121 ? 1.398 -7.777 10.919 1.00 94.31 121 ARG A C 1
ATOM 974 O O . ARG A 1 121 ? 0.968 -8.767 10.339 1.00 94.31 121 ARG A O 1
ATOM 981 N N . ASN A 1 122 ? 0.916 -7.353 12.085 1.00 93.38 122 ASN A N 1
ATOM 982 C CA . ASN A 1 122 ? -0.125 -8.062 12.834 1.00 93.38 122 ASN A CA 1
ATOM 983 C C . ASN A 1 122 ? -1.469 -8.087 12.088 1.00 93.38 122 ASN A C 1
ATOM 985 O O . ASN A 1 122 ? -2.243 -9.027 12.235 1.00 93.38 122 ASN A O 1
ATOM 989 N N . LEU A 1 123 ? -1.733 -7.077 11.254 1.00 92.44 123 LEU A N 1
ATOM 990 C CA . LEU A 1 123 ? -2.912 -7.011 10.383 1.00 92.44 123 LEU A CA 1
ATOM 991 C C . LEU A 1 123 ? -2.702 -7.667 9.013 1.00 92.44 123 LEU A C 1
ATOM 993 O O . LEU A 1 123 ? -3.557 -7.532 8.138 1.00 92.44 123 LEU A O 1
ATOM 997 N N . LYS A 1 124 ? -1.560 -8.328 8.790 1.00 94.12 124 LYS A N 1
ATOM 998 C CA . LYS A 1 124 ? -1.176 -8.894 7.489 1.00 94.12 124 LYS A CA 1
ATOM 999 C C . LYS A 1 124 ? -1.266 -7.878 6.333 1.00 94.12 124 LYS A C 1
ATOM 1001 O O . LYS A 1 124 ? -1.521 -8.229 5.187 1.00 94.12 124 LYS A O 1
ATOM 1006 N N . GLY A 1 125 ? -1.034 -6.599 6.621 1.00 91.06 125 GLY A N 1
ATOM 1007 C CA . GLY A 1 125 ? -1.105 -5.514 5.642 1.00 91.06 125 GLY A CA 1
ATOM 1008 C C . GLY A 1 125 ? -2.520 -5.113 5.222 1.00 91.06 125 GLY A C 1
ATOM 1009 O O . GLY A 1 125 ? -2.647 -4.270 4.331 1.00 91.06 125 GLY A O 1
ATOM 1010 N N . THR A 1 126 ? -3.551 -5.666 5.865 1.00 94.56 126 THR A N 1
ATOM 1011 C CA . THR A 1 126 ? -4.955 -5.322 5.616 1.00 94.56 126 THR A CA 1
ATOM 1012 C C . THR A 1 126 ? -5.230 -3.933 6.172 1.00 94.56 126 THR A C 1
ATOM 1014 O O . THR A 1 126 ? -5.230 -3.723 7.388 1.00 94.56 126 THR A O 1
ATOM 1017 N N . VAL A 1 127 ? -5.410 -2.966 5.277 1.00 96.19 127 VAL A N 1
ATOM 1018 C CA . VAL A 1 127 ? -5.642 -1.559 5.614 1.00 96.19 127 VAL A CA 1
ATOM 1019 C C . VAL A 1 127 ? -6.656 -1.022 4.630 1.00 96.19 127 VAL A C 1
ATOM 1021 O O . VAL A 1 127 ? -6.386 -0.948 3.435 1.00 96.19 127 VAL A O 1
ATOM 1024 N N . MET A 1 128 ? -7.812 -0.620 5.128 1.00 95.50 128 MET A N 1
ATOM 1025 C CA . MET A 1 128 ? -8.924 -0.160 4.314 1.00 95.50 128 MET A CA 1
ATOM 1026 C C . MET A 1 128 ? -8.929 1.364 4.231 1.00 95.50 128 MET A C 1
ATOM 1028 O O . MET A 1 128 ? -8.731 2.061 5.230 1.00 95.50 128 MET A O 1
ATOM 1032 N N . CYS A 1 129 ? -9.159 1.884 3.028 1.00 95.88 129 CYS A N 1
ATOM 1033 C CA . CYS A 1 129 ? -9.405 3.307 2.812 1.00 95.88 129 CYS A CA 1
ATOM 1034 C C . CYS A 1 129 ? -10.894 3.652 2.967 1.00 95.88 129 CYS A C 1
ATOM 1036 O O . CYS A 1 129 ? -11.742 2.768 3.030 1.00 95.88 129 CYS A O 1
ATOM 1038 N N . GLU A 1 130 ? -11.231 4.943 2.947 1.00 95.12 130 GLU A N 1
ATOM 1039 C CA . GLU A 1 130 ? -12.615 5.432 3.097 1.00 95.12 130 GLU A CA 1
ATOM 1040 C C . GLU A 1 130 ? -13.548 4.955 1.962 1.00 95.12 130 GLU A C 1
ATOM 1042 O O . GLU A 1 130 ? -14.759 4.923 2.131 1.00 95.12 130 GLU A O 1
ATOM 1047 N N . CYS A 1 131 ? -13.004 4.511 0.820 1.00 94.06 131 CYS A N 1
ATOM 1048 C CA . CYS A 1 131 ? -13.782 3.888 -0.259 1.00 94.06 131 CYS A CA 1
ATOM 1049 C C . CYS A 1 131 ? -14.130 2.412 0.002 1.00 94.06 131 CYS A C 1
ATOM 1051 O O . CYS A 1 131 ? -14.503 1.724 -0.945 1.00 94.06 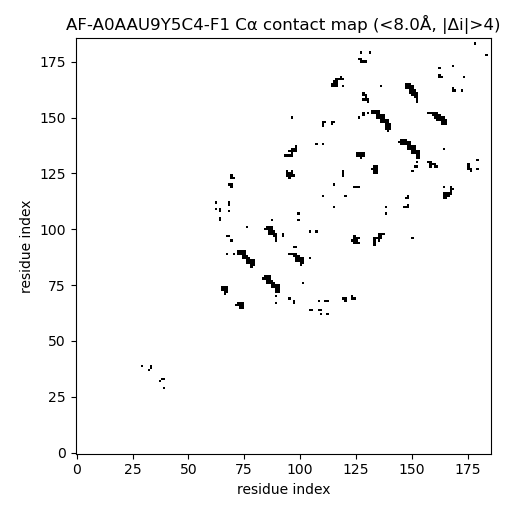131 CYS A O 1
ATOM 1053 N N . ASN A 1 132 ? -13.918 1.893 1.215 1.00 91.44 132 ASN A N 1
ATOM 1054 C CA . ASN A 1 132 ? -14.084 0.476 1.553 1.00 91.44 132 ASN A CA 1
ATOM 1055 C C . ASN A 1 132 ? -13.287 -0.471 0.632 1.00 91.44 132 ASN A C 1
ATOM 1057 O O . ASN A 1 132 ? -13.750 -1.523 0.209 1.00 91.44 132 ASN A O 1
ATOM 1061 N N . ASN A 1 133 ? -12.074 -0.056 0.271 1.00 91.81 133 ASN A N 1
ATOM 1062 C CA . ASN A 1 133 ? -11.163 -0.826 -0.567 1.00 91.81 133 ASN A CA 1
ATOM 1063 C C . ASN A 1 133 ? -9.805 -0.943 0.121 1.00 91.81 133 ASN A C 1
ATOM 1065 O O . ASN A 1 133 ? -9.368 0.005 0.785 1.00 91.81 133 ASN A O 1
ATOM 1069 N N . GLN A 1 134 ? 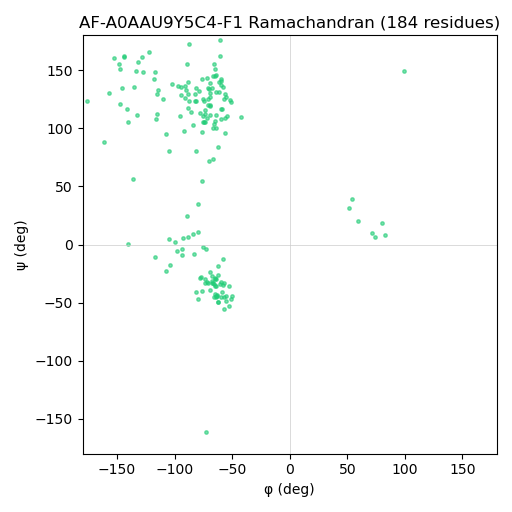-9.106 -2.052 -0.118 1.00 94.62 134 GLN A N 1
ATOM 1070 C CA . GLN A 1 134 ? -7.737 -2.238 0.348 1.00 94.62 134 GLN A CA 1
ATOM 1071 C C . GLN A 1 134 ? -6.832 -1.114 -0.177 1.00 94.62 134 GLN A C 1
ATOM 1073 O O . GLN A 1 134 ? -6.725 -0.852 -1.382 1.00 94.62 134 GLN A O 1
ATOM 1078 N N . ALA A 1 135 ? -6.161 -0.442 0.750 1.00 96.31 135 ALA A N 1
ATOM 1079 C CA . ALA A 1 135 ? -5.205 0.606 0.469 1.00 96.31 135 ALA A CA 1
ATOM 1080 C C . ALA A 1 135 ? -3.919 0.011 -0.119 1.00 96.31 135 ALA A C 1
ATOM 1082 O O . ALA A 1 135 ? -3.451 -1.067 0.261 1.00 96.31 135 ALA A O 1
ATOM 1083 N N . SER A 1 136 ? -3.320 0.740 -1.057 1.00 95.94 136 SER A N 1
ATOM 1084 C CA . SER A 1 136 ? -2.021 0.385 -1.624 1.00 95.94 136 SER A CA 1
ATOM 1085 C C . SER A 1 136 ? -0.905 0.840 -0.695 1.00 95.94 136 SER A C 1
ATOM 1087 O O . SER A 1 136 ? -0.910 1.994 -0.267 1.00 95.94 136 SER A O 1
ATOM 1089 N N . LEU A 1 137 ? 0.075 -0.029 -0.448 1.00 97.88 137 LEU A N 1
ATOM 1090 C CA . LEU A 1 137 ? 1.288 0.324 0.281 1.00 97.88 137 LEU A CA 1
ATOM 1091 C C . LEU A 1 137 ? 2.333 0.850 -0.704 1.00 97.88 137 LEU A C 1
ATOM 1093 O O . LEU A 1 137 ? 2.776 0.133 -1.600 1.00 97.88 137 LEU A O 1
ATOM 1097 N N . ARG A 1 138 ? 2.726 2.109 -0.548 1.00 97.31 138 ARG A N 1
ATOM 1098 C CA . ARG A 1 138 ? 3.665 2.819 -1.423 1.00 97.31 138 ARG A CA 1
ATOM 1099 C C . ARG A 1 138 ? 4.855 3.321 -0.622 1.00 97.31 138 ARG A C 1
ATOM 1101 O O . ARG A 1 138 ? 4.814 3.359 0.604 1.00 97.31 138 ARG A O 1
ATOM 1108 N N . VAL A 1 139 ? 5.906 3.724 -1.322 1.00 98.00 139 VAL A N 1
ATOM 1109 C CA . VAL A 1 139 ? 7.073 4.392 -0.742 1.00 98.00 139 VAL A CA 1
ATOM 1110 C C . VAL A 1 139 ? 7.129 5.801 -1.322 1.00 98.00 139 VAL A C 1
ATOM 1112 O O . VAL A 1 139 ? 6.977 5.977 -2.525 1.00 98.00 139 VAL A O 1
ATOM 1115 N N . SER A 1 140 ? 7.264 6.809 -0.462 1.00 97.50 140 SER A N 1
ATOM 1116 C CA . SER A 1 140 ? 7.326 8.209 -0.883 1.00 97.50 140 SER A CA 1
ATOM 1117 C C . SER A 1 140 ? 8.649 8.509 -1.585 1.00 97.50 140 SER A C 1
ATOM 1119 O O . SER A 1 140 ? 9.717 8.164 -1.087 1.00 97.50 140 SER A O 1
ATOM 1121 N N . GLU A 1 141 ? 8.562 9.208 -2.711 1.00 96.12 141 GLU A N 1
ATOM 1122 C CA . GLU A 1 141 ? 9.702 9.730 -3.479 1.00 96.12 141 GLU A CA 1
ATOM 1123 C C . GLU A 1 141 ? 9.864 11.250 -3.296 1.00 96.12 141 GLU A C 1
ATOM 1125 O O . GLU A 1 141 ? 10.707 11.875 -3.931 1.00 96.12 141 GLU A O 1
ATOM 1130 N N . SER A 1 142 ? 9.056 11.872 -2.426 1.00 96.69 142 SER A N 1
ATOM 1131 C CA . SER A 1 142 ? 9.165 13.309 -2.154 1.00 96.69 142 SER A CA 1
ATOM 1132 C C . SER A 1 142 ? 10.501 13.655 -1.495 1.00 96.69 142 SER A C 1
ATOM 1134 O O . SER A 1 142 ? 10.987 12.911 -0.643 1.00 96.69 142 SER A O 1
ATOM 1136 N N . SER A 1 143 ? 11.053 14.824 -1.824 1.00 96.75 143 SER A N 1
ATOM 1137 C CA . SER A 1 143 ? 12.303 15.330 -1.239 1.00 96.75 143 SER A CA 1
ATOM 1138 C C . SER A 1 143 ? 12.231 15.505 0.281 1.00 96.75 143 SER A C 1
ATOM 1140 O O . SER A 1 143 ? 13.224 15.297 0.969 1.00 96.75 143 SER A O 1
ATOM 1142 N N . LEU A 1 144 ? 11.052 15.845 0.813 1.00 97.12 144 LEU A N 1
ATOM 1143 C CA . LEU A 1 144 ? 10.827 16.023 2.251 1.00 97.12 144 LEU A CA 1
ATOM 1144 C C . LEU A 1 144 ? 10.676 14.698 3.009 1.00 97.12 144 LEU A C 1
ATOM 1146 O O . LEU A 1 144 ? 10.967 14.635 4.198 1.00 97.12 144 LEU A O 1
ATOM 1150 N N . ASN A 1 145 ? 10.185 13.643 2.352 1.00 96.88 145 ASN A N 1
ATOM 1151 C CA . ASN A 1 145 ? 9.931 12.347 2.985 1.00 96.88 145 ASN A CA 1
ATOM 1152 C C . ASN A 1 145 ? 10.418 11.183 2.104 1.00 96.88 145 ASN A C 1
ATOM 1154 O O . ASN A 1 145 ? 9.617 10.299 1.767 1.00 96.88 145 ASN A O 1
ATOM 1158 N N . PRO A 1 146 ? 11.698 11.147 1.702 1.00 96.69 146 PRO A N 1
ATOM 1159 C CA . PRO A 1 146 ? 12.183 10.133 0.783 1.00 96.69 146 PRO A CA 1
ATOM 1160 C C . PRO A 1 146 ? 12.212 8.769 1.471 1.00 96.69 146 PRO A C 1
ATOM 1162 O O . PRO A 1 146 ? 12.648 8.605 2.616 1.00 96.69 146 PRO A O 1
ATOM 1165 N N . GLY A 1 147 ? 11.710 7.755 0.777 1.00 96.62 147 GLY A N 1
ATOM 1166 C CA . GLY A 1 147 ? 11.739 6.385 1.258 1.00 96.62 147 GLY A CA 1
ATOM 1167 C C . GLY A 1 147 ? 10.793 6.092 2.430 1.00 96.62 147 GLY A C 1
ATOM 1168 O O . GLY A 1 147 ? 10.920 5.037 3.052 1.00 96.62 147 GLY A O 1
ATOM 1169 N N . ARG A 1 148 ? 9.877 6.996 2.804 1.00 98.12 148 ARG A N 1
ATOM 1170 C CA . ARG A 1 148 ? 8.904 6.712 3.876 1.00 98.12 148 ARG A CA 1
ATOM 1171 C C . ARG A 1 148 ? 7.717 5.917 3.322 1.00 98.12 148 ARG A C 1
ATOM 1173 O O . ARG A 1 148 ? 7.100 6.375 2.356 1.00 98.12 148 ARG A O 1
ATOM 1180 N N . PRO A 1 149 ? 7.401 4.730 3.873 1.00 98.38 149 PRO A N 1
ATOM 1181 C CA . PRO A 1 149 ? 6.284 3.934 3.390 1.00 98.38 149 PRO A CA 1
ATOM 1182 C C . PRO A 1 149 ? 4.950 4.510 3.878 1.00 98.38 149 PRO A C 1
ATOM 1184 O O . PRO A 1 149 ? 4.851 4.968 5.014 1.00 98.38 149 PRO A O 1
ATOM 1187 N N . PHE A 1 150 ? 3.914 4.465 3.047 1.00 98.50 150 PHE A N 1
ATOM 1188 C CA . PHE A 1 150 ? 2.570 4.935 3.386 1.00 98.50 150 PHE A CA 1
ATOM 1189 C C . PHE A 1 150 ? 1.485 4.116 2.685 1.00 98.50 150 PHE A C 1
ATOM 1191 O O . PHE A 1 150 ? 1.680 3.614 1.579 1.00 98.50 150 PHE A O 1
ATOM 1198 N N . PHE A 1 151 ? 0.319 4.019 3.314 1.00 98.12 151 PHE A N 1
ATOM 1199 C CA . PHE A 1 151 ? -0.902 3.525 2.699 1.00 98.12 151 PHE A CA 1
ATOM 1200 C C . PHE A 1 151 ? -1.685 4.681 2.080 1.00 98.12 151 PHE A C 1
ATOM 1202 O O . PHE A 1 151 ? -1.855 5.732 2.701 1.00 98.12 151 PHE A O 1
ATOM 1209 N N . GLY A 1 152 ? -2.190 4.469 0.867 1.00 97.00 152 GLY A N 1
ATOM 1210 C CA . GLY A 1 152 ? -3.068 5.413 0.180 1.00 97.00 152 GLY A CA 1
ATOM 1211 C C . GLY A 1 152 ? -4.136 4.711 -0.653 1.00 97.00 152 GLY A C 1
ATOM 1212 O O . GLY A 1 152 ? -4.009 3.526 -0.979 1.00 97.00 152 GLY A O 1
ATOM 1213 N N . CYS A 1 153 ? -5.196 5.438 -1.013 1.00 96.19 153 CYS A N 1
ATOM 1214 C CA . CYS A 1 153 ? -6.251 4.895 -1.869 1.00 96.19 153 CYS A CA 1
ATOM 1215 C C . CYS A 1 153 ? -5.680 4.419 -3.222 1.00 96.19 153 CYS A C 1
ATOM 1217 O O . CYS A 1 153 ? -4.858 5.093 -3.856 1.00 96.19 153 CYS A O 1
ATOM 1219 N N . ARG A 1 154 ? -6.109 3.232 -3.670 1.00 90.75 154 ARG A N 1
ATOM 1220 C CA . ARG A 1 154 ? -5.703 2.669 -4.967 1.00 90.75 154 ARG A CA 1
ATOM 1221 C C . ARG A 1 154 ? -6.374 3.381 -6.142 1.00 90.75 154 ARG A C 1
ATOM 1223 O O . ARG A 1 154 ? -5.766 3.495 -7.203 1.00 90.75 154 ARG A O 1
ATOM 1230 N N . ASN A 1 155 ? -7.607 3.847 -5.952 1.00 90.69 155 ASN A N 1
ATOM 1231 C CA . ASN A 1 155 ? -8.390 4.463 -7.011 1.00 90.69 155 ASN A CA 1
ATOM 1232 C C . ASN A 1 155 ? -7.884 5.883 -7.313 1.00 90.69 155 ASN A C 1
ATOM 1234 O O . ASN A 1 155 ? -7.802 6.727 -6.416 1.00 90.69 155 ASN A O 1
ATOM 1238 N N . ARG A 1 156 ? -7.550 6.158 -8.580 1.00 81.38 156 ARG A N 1
ATOM 1239 C CA . ARG A 1 156 ? -7.173 7.509 -9.020 1.00 81.38 156 ARG A CA 1
ATOM 1240 C C . ARG A 1 156 ? -8.424 8.389 -8.976 1.00 81.38 156 ARG A C 1
ATOM 1242 O O . ARG A 1 156 ? -9.396 8.095 -9.653 1.00 81.38 156 ARG A O 1
ATOM 1249 N N . GLY A 1 157 ? -8.397 9.444 -8.161 1.00 87.12 157 GLY A N 1
ATOM 1250 C CA . GLY A 1 157 ? -9.578 10.276 -7.891 1.00 87.12 157 GLY A CA 1
ATOM 1251 C C . GLY A 1 157 ? -10.516 9.719 -6.811 1.00 87.12 157 GLY A C 1
ATOM 1252 O O . GLY A 1 157 ? -11.598 10.261 -6.623 1.00 87.12 157 GLY A O 1
ATOM 1253 N N . GLY A 1 158 ? -10.113 8.656 -6.101 1.00 92.88 158 GLY A N 1
ATOM 1254 C CA . GLY A 1 158 ? -10.830 8.157 -4.927 1.00 92.88 158 GLY A CA 1
ATOM 1255 C C . GLY A 1 158 ? -10.679 9.058 -3.695 1.00 92.88 158 GLY A C 1
ATOM 1256 O O . GLY A 1 158 ? -10.295 10.226 -3.782 1.00 92.88 158 GLY A O 1
ATOM 1257 N N . CYS A 1 159 ? -10.961 8.498 -2.517 1.00 96.38 159 CYS A N 1
ATOM 1258 C CA . CYS A 1 159 ? -10.817 9.216 -1.251 1.00 96.38 159 CYS A CA 1
ATOM 1259 C C . CYS A 1 159 ? -9.374 9.680 -0.987 1.00 96.38 159 CYS A C 1
ATOM 1261 O O . CYS A 1 159 ? -8.401 9.152 -1.534 1.00 96.38 159 CYS A O 1
ATOM 1263 N N . ARG A 1 160 ? -9.230 10.639 -0.068 1.00 95.94 160 ARG A N 1
ATOM 1264 C CA . ARG A 1 160 ? -7.934 11.201 0.346 1.00 95.94 160 ARG A CA 1
ATOM 1265 C C . ARG A 1 160 ? -7.292 10.430 1.504 1.00 95.94 160 ARG A C 1
ATOM 1267 O O . ARG A 1 160 ? -6.499 10.997 2.251 1.00 95.94 160 ARG A O 1
ATOM 1274 N N . PHE A 1 161 ? -7.643 9.154 1.672 1.00 97.50 161 PHE A N 1
ATOM 1275 C CA . PHE A 1 161 ? -7.076 8.316 2.723 1.00 97.50 161 PHE A CA 1
ATOM 1276 C C . PHE A 1 161 ? -5.549 8.278 2.623 1.00 97.50 161 PHE A C 1
ATOM 1278 O O . PHE A 1 161 ? -4.987 7.982 1.563 1.00 97.50 161 PHE A O 1
ATOM 1285 N N . PHE A 1 162 ? -4.906 8.541 3.755 1.00 97.62 162 PHE A N 1
ATOM 1286 C CA . PHE A 1 162 ? -3.464 8.541 3.904 1.00 97.62 162 PHE A CA 1
ATOM 1287 C C . PHE A 1 162 ? -3.093 8.045 5.302 1.00 97.62 162 PHE A C 1
ATOM 1289 O O . PHE A 1 162 ? -3.667 8.485 6.302 1.00 97.62 162 PHE A O 1
ATOM 1296 N N . GLN A 1 163 ? -2.113 7.150 5.374 1.00 98.12 163 GLN A N 1
ATOM 1297 C CA . GLN A 1 163 ? -1.552 6.667 6.631 1.00 98.12 163 GLN A CA 1
ATOM 1298 C C . GLN A 1 163 ? -0.072 6.357 6.439 1.00 98.12 163 GLN A C 1
ATOM 1300 O O . GLN A 1 163 ? 0.283 5.494 5.641 1.00 98.12 163 GLN A O 1
ATOM 1305 N N . TRP A 1 164 ? 0.800 7.007 7.204 1.00 98.44 164 TRP A N 1
ATOM 1306 C CA . TRP A 1 164 ? 2.202 6.607 7.268 1.00 98.44 164 TRP A CA 1
ATOM 1307 C C . TRP A 1 164 ? 2.319 5.176 7.801 1.00 98.44 164 TRP A C 1
ATOM 1309 O O . TRP A 1 164 ? 1.694 4.831 8.802 1.00 98.44 164 TRP A O 1
ATOM 1319 N N . ALA A 1 165 ? 3.094 4.338 7.120 1.00 98.31 165 ALA A N 1
ATOM 1320 C CA . ALA A 1 165 ? 3.234 2.925 7.456 1.00 98.31 165 ALA A CA 1
ATOM 1321 C C . ALA A 1 165 ? 4.434 2.650 8.374 1.00 98.31 165 ALA A C 1
ATOM 1323 O O . ALA A 1 165 ? 4.575 1.532 8.865 1.00 98.31 165 ALA A O 1
ATOM 1324 N N . ASP A 1 166 ? 5.295 3.644 8.607 1.00 98.12 166 ASP A N 1
ATOM 1325 C CA . ASP A 1 166 ? 6.403 3.577 9.567 1.00 98.12 166 ASP A CA 1
ATOM 1326 C C . ASP A 1 166 ? 5.988 3.879 11.012 1.00 98.12 166 ASP A C 1
ATOM 1328 O O . ASP A 1 166 ? 6.745 3.631 11.946 1.00 98.12 166 ASP A O 1
ATOM 1332 N N . VAL A 1 167 ? 4.750 4.326 11.206 1.00 98.00 167 VAL A N 1
ATOM 1333 C CA . VAL A 1 167 ? 4.118 4.536 12.511 1.00 98.00 167 VAL A CA 1
ATOM 1334 C C . VAL A 1 167 ? 2.770 3.825 12.567 1.00 98.00 167 VAL A C 1
ATOM 1336 O O . VAL A 1 167 ? 2.192 3.492 11.532 1.00 98.00 167 VAL A O 1
ATOM 1339 N N . GLY A 1 168 ? 2.249 3.591 13.773 1.00 97.12 168 GLY A N 1
ATOM 1340 C CA . GLY A 1 168 ? 0.897 3.061 13.964 1.00 97.12 168 GLY A CA 1
ATOM 1341 C C . GLY A 1 168 ? -0.201 3.962 13.381 1.00 97.12 168 GLY A C 1
ATOM 1342 O O . GLY A 1 168 ? 0.054 5.059 12.877 1.00 97.12 168 GLY A O 1
ATOM 1343 N N . PHE A 1 169 ? -1.446 3.489 13.448 1.00 97.31 169 PHE A N 1
ATOM 1344 C CA . PHE A 1 169 ? -2.584 4.275 12.982 1.00 97.31 169 PHE A CA 1
ATOM 1345 C C . PHE A 1 169 ? -2.708 5.597 13.736 1.00 97.31 169 PHE A C 1
ATOM 1347 O O . PHE A 1 169 ? -2.507 5.667 14.946 1.00 97.31 169 PHE A O 1
ATOM 1354 N N . THR A 1 170 ? -3.103 6.643 13.014 1.00 97.12 170 THR A N 1
ATOM 1355 C CA . THR A 1 170 ? -3.702 7.815 13.660 1.00 97.12 170 THR A CA 1
ATOM 1356 C C . THR A 1 170 ? -5.043 7.422 14.282 1.00 97.12 170 THR A C 1
ATOM 1358 O O . THR A 1 170 ? -5.694 6.498 13.793 1.00 97.12 170 THR A O 1
ATOM 1361 N N . LYS A 1 171 ? -5.506 8.155 15.303 1.00 96.75 171 LYS A N 1
ATOM 1362 C CA . LYS A 1 171 ? -6.799 7.883 15.957 1.00 96.75 171 LYS A CA 1
ATOM 1363 C C . LYS A 1 171 ? -7.955 7.772 14.949 1.00 96.75 171 LYS A C 1
ATOM 1365 O O . LYS A 1 171 ? -8.682 6.785 14.955 1.00 96.75 171 LYS A O 1
ATOM 1370 N N . LYS A 1 172 ? -8.038 8.725 14.008 1.00 95.88 172 LYS A N 1
ATOM 1371 C CA . LYS A 1 172 ? -9.028 8.719 12.916 1.00 95.88 172 LYS A CA 1
ATOM 1372 C C . LYS A 1 172 ? -8.970 7.422 12.098 1.00 95.88 172 LYS A C 1
ATOM 1374 O O . LYS A 1 172 ? -9.995 6.809 11.818 1.00 95.88 172 LYS A O 1
ATOM 1379 N N . ASN A 1 173 ? -7.775 7.009 11.675 1.00 96.75 173 ASN A N 1
ATOM 1380 C CA . ASN A 1 173 ? -7.636 5.829 10.822 1.00 96.75 173 ASN A CA 1
ATOM 1381 C C . ASN A 1 173 ? -7.864 4.529 11.598 1.00 96.75 173 ASN A C 1
ATOM 1383 O O . ASN A 1 173 ? -8.342 3.565 11.008 1.00 96.75 173 ASN A O 1
ATOM 1387 N N . GLU A 1 174 ? -7.561 4.500 12.896 1.00 96.12 174 GLU A N 1
ATOM 1388 C CA . GLU A 1 174 ? -7.875 3.368 13.766 1.00 96.12 174 GLU A CA 1
ATOM 1389 C C . GLU A 1 174 ? -9.392 3.165 13.892 1.00 96.12 174 GLU A C 1
ATOM 1391 O O . GLU A 1 174 ? -9.870 2.042 13.737 1.00 96.12 174 GLU A O 1
ATOM 1396 N N . GLU A 1 175 ? -10.152 4.242 14.104 1.00 95.38 175 GLU A N 1
ATOM 1397 C CA . GLU A 1 175 ? -11.622 4.221 14.112 1.00 95.38 175 GLU A CA 1
ATOM 1398 C C . GLU A 1 175 ? -12.172 3.731 12.768 1.00 95.38 175 GLU A C 1
ATOM 1400 O O . GLU A 1 175 ? -13.000 2.821 12.736 1.00 95.38 175 GLU A O 1
ATOM 1405 N N . LEU A 1 176 ? -11.628 4.235 11.654 1.00 94.31 176 LEU A N 1
ATOM 1406 C CA . LEU A 1 176 ? -11.977 3.756 10.317 1.00 94.31 176 LEU A CA 1
ATOM 1407 C C . LEU A 1 176 ? -11.735 2.242 10.168 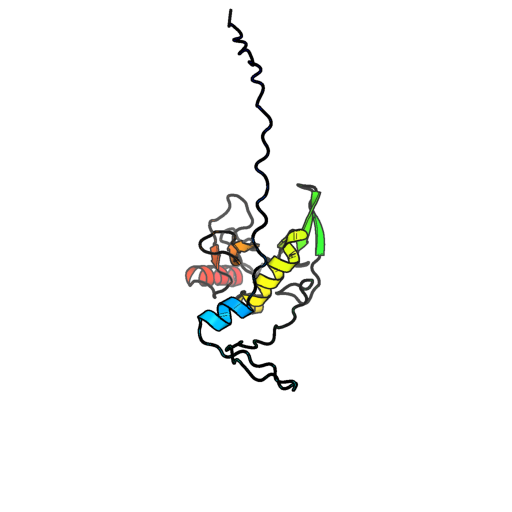1.00 94.31 176 LEU A C 1
ATOM 1409 O O . LEU A 1 176 ? -12.603 1.526 9.673 1.00 94.31 176 LEU A O 1
ATOM 1413 N N . GLN A 1 177 ? -10.589 1.726 10.629 1.00 94.56 177 GLN A N 1
ATOM 1414 C CA . GLN A 1 177 ? -10.315 0.286 10.569 1.00 94.56 177 GLN A CA 1
ATOM 1415 C C . GLN A 1 177 ? -11.264 -0.533 11.458 1.00 94.56 177 GLN A C 1
ATOM 1417 O O . GLN A 1 177 ? -11.600 -1.663 11.101 1.00 94.56 177 GLN A O 1
ATOM 1422 N N . LYS A 1 178 ? -11.684 -0.001 12.614 1.00 93.19 178 LYS A N 1
ATOM 1423 C CA . LYS A 1 178 ? -12.649 -0.666 13.507 1.00 93.19 178 LYS A CA 1
ATOM 1424 C C . LYS A 1 178 ? -14.020 -0.784 12.849 1.00 93.19 178 LYS A C 1
ATOM 1426 O O . LYS A 1 178 ? -14.562 -1.885 12.834 1.00 93.19 178 LYS A O 1
ATOM 1431 N N . LEU A 1 179 ? -14.504 0.290 12.222 1.00 90.44 179 LEU A N 1
ATOM 1432 C CA . LEU A 1 179 ? -15.763 0.277 11.472 1.00 90.44 179 LEU A CA 1
ATOM 1433 C C . LEU A 1 179 ? -15.757 -0.826 10.406 1.00 90.44 179 LEU A C 1
ATOM 1435 O O . LEU A 1 179 ? -16.696 -1.609 10.316 1.00 90.44 179 LEU A O 1
ATOM 1439 N N . PHE A 1 180 ? -14.667 -0.981 9.655 1.00 88.00 180 PHE A N 1
ATOM 1440 C CA . PHE A 1 180 ? -14.595 -2.053 8.659 1.00 88.00 180 PHE A CA 1
ATOM 1441 C C . PHE A 1 180 ? -14.556 -3.461 9.259 1.00 88.00 180 PHE A C 1
ATOM 1443 O O . PHE A 1 180 ? -15.083 -4.388 8.655 1.00 88.00 180 PHE A O 1
ATOM 1450 N N . LYS A 1 181 ? -13.975 -3.655 10.447 1.00 83.25 181 LYS A N 1
ATOM 1451 C CA . LYS A 1 181 ? -14.002 -4.965 11.122 1.00 83.25 181 LYS A CA 1
ATOM 1452 C C . LYS A 1 181 ? -15.382 -5.321 11.669 1.00 83.25 181 LYS A C 1
ATOM 1454 O O . LYS A 1 181 ? -15.716 -6.500 11.741 1.00 83.25 181 LYS A O 1
ATOM 1459 N N . GLU A 1 182 ? -16.142 -4.315 12.081 1.00 80.81 182 GLU A N 1
ATOM 1460 C CA . GLU A 1 182 ? -17.478 -4.477 12.647 1.00 80.81 182 GLU A CA 1
ATOM 1461 C C . GLU A 1 182 ? -18.531 -4.696 11.553 1.00 80.81 182 GLU A C 1
ATOM 1463 O O . GLU A 1 182 ? -19.294 -5.655 11.622 1.00 80.81 182 GLU A O 1
ATOM 1468 N N . TYR A 1 183 ? -18.501 -3.873 10.501 1.00 68.38 183 TYR A N 1
ATOM 1469 C CA . TYR A 1 183 ? -19.484 -3.882 9.412 1.00 68.38 183 TYR A CA 1
ATOM 1470 C C . TYR A 1 183 ? -19.036 -4.664 8.164 1.00 68.38 183 TYR A C 1
ATOM 1472 O O . TYR A 1 183 ? -19.806 -4.804 7.223 1.00 68.38 183 TYR A O 1
ATOM 1480 N N . GLY A 1 184 ? -17.797 -5.159 8.112 1.00 57.84 184 GLY A N 1
ATOM 1481 C CA . GLY A 1 184 ? -17.258 -5.945 6.991 1.00 57.84 184 GLY A CA 1
ATOM 1482 C C . GLY A 1 184 ? -17.402 -7.460 7.144 1.00 57.84 184 GLY A C 1
ATOM 1483 O O . GLY A 1 184 ? -16.873 -8.197 6.317 1.00 57.84 184 GLY A O 1
ATOM 1484 N N . LYS A 1 185 ? -18.089 -7.940 8.191 1.00 50.00 185 LYS A N 1
ATOM 1485 C CA . LYS A 1 185 ? -18.535 -9.337 8.297 1.00 50.00 185 LYS A CA 1
ATOM 1486 C C . LYS A 1 185 ? -19.825 -9.524 7.487 1.00 50.00 185 LYS A C 1
ATOM 1488 O O . LYS A 1 185 ? -20.905 -9.524 8.069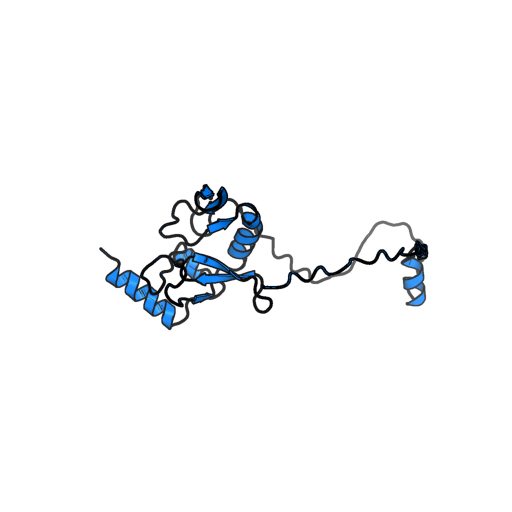 1.00 50.00 185 LYS A O 1
ATOM 1493 N N . PHE A 1 186 ? -19.708 -9.677 6.172 1.00 36.84 186 PHE A N 1
ATOM 1494 C CA . PHE A 1 186 ? -20.786 -10.175 5.314 1.00 36.84 186 PHE A CA 1
ATOM 1495 C C . PHE A 1 186 ? -20.233 -11.209 4.339 1.00 36.84 186 PHE A C 1
ATOM 1497 O O . PHE A 1 186 ? -19.187 -10.917 3.715 1.00 36.84 186 PHE A O 1
#

Foldseek 3Di:
DDDDDDDDDDDDDDDDDDPDDPDDPPDDVVVVCVVVPDDDDDDDDDDDDDDDDVPPPPPPPDDDLQADLQDRDGWDWDQDPVPRFIKTADPVNQQAQGIDGPVCSNVLSSLCNPQFDCQCSVSSRRAADPVRGGWHWDADCDPVRHSFIKTAHPDDVDDGDIDGRSDDDDPVRVVVVVVCVVVVPD

Mean predicted aligned error: 15.71 Å

pLDDT: mean 78.13, std 24.55, range [31.27, 98.5]

Organism: NCBI:txid46732